Protein AF-A0A959Y9U3-F1 (afdb_monomer)

Structure (mmCIF, N/CA/C/O backbone):
data_AF-A0A959Y9U3-F1
#
_entry.id   AF-A0A959Y9U3-F1
#
loop_
_atom_site.group_PDB
_atom_site.id
_atom_site.type_symbol
_atom_site.label_atom_id
_atom_site.label_alt_id
_atom_site.label_comp_id
_atom_site.label_asym_id
_atom_site.label_entity_id
_atom_site.label_seq_id
_atom_site.pdbx_PDB_ins_code
_atom_site.Cartn_x
_atom_site.Cartn_y
_atom_site.Cartn_z
_atom_site.occupancy
_atom_site.B_iso_or_equiv
_atom_site.auth_seq_id
_atom_site.auth_comp_id
_atom_site.auth_asym_id
_atom_site.auth_atom_id
_atom_site.pdbx_PDB_model_num
ATOM 1 N N . ALA A 1 1 ? 10.321 -18.919 17.077 1.00 35.62 1 ALA A N 1
ATOM 2 C CA . ALA A 1 1 ? 8.972 -19.494 17.208 1.00 35.62 1 ALA A CA 1
ATOM 3 C C . ALA A 1 1 ? 8.348 -18.904 18.468 1.00 35.62 1 ALA A C 1
ATOM 5 O O . ALA A 1 1 ? 8.876 -19.140 19.546 1.00 35.62 1 ALA A O 1
ATOM 6 N N . GLY A 1 2 ? 7.371 -18.002 18.318 1.00 33.47 2 GLY A N 1
ATOM 7 C CA . GLY A 1 2 ? 6.562 -17.500 19.442 1.00 33.47 2 GLY A CA 1
ATOM 8 C C . GLY A 1 2 ? 5.506 -18.541 19.833 1.00 33.47 2 GLY A C 1
ATOM 9 O O . GLY A 1 2 ? 5.369 -19.517 19.098 1.00 33.47 2 GLY A O 1
ATOM 10 N N . PRO A 1 3 ? 4.805 -18.382 20.967 1.00 42.56 3 PRO A N 1
ATOM 11 C CA . PRO A 1 3 ? 3.866 -19.393 21.443 1.00 42.56 3 PRO A CA 1
ATOM 12 C C . PRO A 1 3 ? 2.767 -19.639 20.397 1.00 42.56 3 PRO A C 1
ATOM 14 O O . PRO A 1 3 ? 2.264 -18.696 19.786 1.00 42.56 3 PRO A O 1
ATOM 17 N N . GLU A 1 4 ? 2.432 -20.908 20.178 1.00 53.66 4 GLU A N 1
ATOM 18 C CA . GLU A 1 4 ? 1.178 -21.340 19.549 1.00 53.66 4 GLU A CA 1
ATOM 19 C C . GLU A 1 4 ? 0.002 -20.692 20.316 1.00 53.66 4 GLU A C 1
ATOM 21 O O . GLU A 1 4 ? 0.034 -20.653 21.540 1.00 53.66 4 GLU A O 1
ATOM 26 N N . GLY A 1 5 ? -1.055 -20.127 19.733 1.00 68.00 5 GLY A N 1
ATOM 27 C CA . GLY A 1 5 ? -1.456 -20.001 18.338 1.00 68.00 5 GLY A CA 1
ATOM 28 C C . GLY A 1 5 ? -2.734 -19.154 18.236 1.00 68.00 5 GLY A C 1
ATOM 29 O O . GLY A 1 5 ? -3.815 -19.692 18.032 1.00 68.00 5 GLY A O 1
ATOM 30 N N . VAL A 1 6 ? -2.604 -17.831 18.373 1.00 71.38 6 VAL A N 1
ATOM 31 C CA . VAL A 1 6 ? -3.651 -16.850 18.029 1.00 71.38 6 VAL A CA 1
ATOM 32 C C . VAL A 1 6 ? -2.984 -15.727 17.248 1.00 71.38 6 VAL A C 1
ATOM 34 O O . VAL A 1 6 ? -1.964 -15.185 17.682 1.00 71.38 6 VAL A O 1
ATOM 37 N N . THR A 1 7 ? -3.497 -15.420 16.063 1.00 85.00 7 THR A N 1
ATOM 38 C CA . THR A 1 7 ? -2.959 -14.340 15.230 1.00 85.00 7 THR A CA 1
ATOM 39 C C . THR A 1 7 ? -3.586 -12.998 15.602 1.00 85.00 7 THR A C 1
ATOM 41 O O . THR A 1 7 ? -4.627 -12.968 16.254 1.00 85.00 7 THR A O 1
ATOM 44 N N . ASP A 1 8 ? -2.958 -11.877 15.227 1.00 85.62 8 ASP A N 1
ATOM 45 C CA . ASP A 1 8 ? -3.470 -10.540 15.583 1.00 85.62 8 ASP A CA 1
ATOM 46 C C . ASP A 1 8 ? -4.913 -10.336 15.067 1.00 85.62 8 ASP A C 1
ATOM 48 O O . ASP A 1 8 ? -5.721 -9.676 15.715 1.00 85.62 8 ASP A O 1
ATOM 52 N N . GLU A 1 9 ? -5.267 -10.960 13.939 1.00 88.25 9 GLU A N 1
ATOM 53 C CA . GLU A 1 9 ? -6.621 -10.946 13.378 1.00 88.25 9 GLU A CA 1
ATOM 54 C C . GLU A 1 9 ? -7.619 -11.681 14.274 1.00 88.25 9 GLU A C 1
ATOM 56 O O . GLU A 1 9 ? -8.651 -11.116 14.623 1.00 88.25 9 GLU A O 1
ATOM 61 N N . GLN A 1 10 ? -7.275 -12.902 14.696 1.00 87.44 10 GLN A N 1
ATOM 62 C CA . GLN A 1 10 ? -8.114 -13.724 15.570 1.00 87.44 10 GLN A CA 1
ATOM 63 C C . GLN A 1 10 ? -8.296 -13.070 16.942 1.00 87.44 10 GLN A C 1
ATOM 65 O O . GLN A 1 10 ? -9.389 -13.085 17.497 1.00 87.44 10 GLN A O 1
ATOM 70 N N . LEU A 1 11 ? -7.238 -12.452 17.475 1.00 85.75 11 LEU A N 1
ATOM 71 C CA . LEU A 1 11 ? -7.324 -11.703 18.723 1.00 85.75 11 LEU A CA 1
ATOM 72 C C . LEU A 1 11 ? -8.244 -10.486 18.576 1.00 85.75 11 LEU A C 1
ATOM 74 O O . LEU A 1 11 ? -9.045 -10.213 19.462 1.00 85.75 11 LEU A O 1
ATOM 78 N N . HIS A 1 12 ? -8.137 -9.741 17.475 1.00 89.12 12 HIS A N 1
ATOM 79 C CA . HIS A 1 12 ? -9.015 -8.599 17.227 1.00 89.12 12 HIS A CA 1
ATOM 80 C C . HIS A 1 12 ? -10.481 -9.025 17.084 1.00 89.12 12 HIS A C 1
ATOM 82 O O . HIS A 1 12 ? -11.348 -8.355 17.638 1.00 89.12 12 HIS A O 1
ATOM 88 N N . GLU A 1 13 ? -10.761 -10.141 16.406 1.00 89.62 13 GLU A N 1
ATOM 89 C CA . GLU A 1 13 ? -12.113 -10.713 16.327 1.00 89.62 13 GLU A CA 1
ATOM 90 C C . GLU A 1 13 ? -12.661 -11.049 17.721 1.00 89.62 13 GLU A C 1
ATOM 92 O O . GLU A 1 13 ? -13.734 -10.569 18.081 1.00 89.62 13 GLU A O 1
ATOM 97 N N . GLN A 1 14 ? -11.882 -11.750 18.550 1.00 88.56 14 GLN A N 1
ATOM 98 C CA . GLN A 1 14 ? -12.258 -12.056 19.936 1.00 88.56 14 GLN A CA 1
ATOM 99 C C . GLN A 1 14 ? -12.512 -10.791 20.766 1.00 88.56 14 GLN A C 1
ATOM 101 O O . GLN A 1 14 ? -13.514 -10.696 21.470 1.00 88.56 14 GLN A O 1
ATOM 106 N N . LEU A 1 15 ? -11.650 -9.775 20.648 1.00 86.38 15 LEU A N 1
ATOM 107 C CA . LEU A 1 15 ? -11.825 -8.504 21.356 1.00 86.38 15 LEU A CA 1
ATOM 108 C C . LEU A 1 15 ? -13.109 -7.777 20.943 1.00 86.38 15 LEU A C 1
ATOM 110 O O . LEU A 1 15 ? -13.746 -7.153 21.790 1.00 86.38 15 LEU A O 1
ATOM 114 N N . ALA A 1 16 ? -13.492 -7.835 19.667 1.00 90.19 16 ALA A N 1
ATOM 115 C CA . ALA A 1 16 ? -14.733 -7.227 19.196 1.00 90.19 16 ALA A CA 1
ATOM 116 C C . ALA A 1 16 ? -15.978 -7.956 19.729 1.00 90.19 16 ALA A C 1
ATOM 118 O O . ALA A 1 16 ? -16.985 -7.304 20.007 1.00 90.19 16 ALA A O 1
ATOM 119 N N . GLU A 1 17 ? -15.904 -9.280 19.890 1.00 91.19 17 GLU A N 1
ATOM 120 C CA . GLU A 1 17 ? -16.976 -10.099 20.466 1.00 91.19 17 GLU A CA 1
ATOM 121 C C . GLU A 1 17 ? -17.117 -9.884 21.980 1.00 91.19 17 GLU A C 1
ATOM 123 O O . GLU A 1 17 ? -18.225 -9.672 22.477 1.00 91.19 17 GLU A O 1
ATOM 128 N N . GLU A 1 18 ? -16.003 -9.899 22.716 1.00 92.69 18 GLU A N 1
ATOM 129 C CA . GLU A 1 18 ? -15.991 -9.757 24.178 1.00 92.69 18 GLU A CA 1
ATOM 130 C C . GLU A 1 18 ? -16.244 -8.317 24.640 1.00 92.69 18 GLU A C 1
ATOM 132 O O . GLU A 1 18 ? -16.853 -8.091 25.690 1.00 92.69 18 GLU A O 1
ATOM 137 N N . TYR A 1 19 ? -15.814 -7.331 23.849 1.00 92.31 19 TYR A N 1
ATOM 138 C CA . TYR A 1 19 ? -15.923 -5.910 24.169 1.00 92.31 19 TYR A CA 1
ATOM 139 C C . TYR A 1 19 ? -16.573 -5.125 23.019 1.00 92.31 19 TYR A C 1
ATOM 141 O O . TYR A 1 19 ? -15.889 -4.368 22.319 1.00 92.31 19 TYR A O 1
ATOM 149 N N . PRO A 1 20 ? -17.908 -5.219 22.847 1.00 92.81 20 PRO A N 1
ATOM 150 C CA . PRO A 1 20 ? -18.622 -4.590 21.733 1.00 92.81 20 PRO A CA 1
ATOM 151 C C . PRO A 1 20 ? -18.412 -3.076 21.612 1.00 92.81 20 PRO A C 1
ATOM 153 O O . PRO A 1 20 ? -18.488 -2.529 20.515 1.00 92.81 20 PRO A O 1
ATOM 156 N N . GLN A 1 21 ? -18.078 -2.384 22.709 1.00 90.81 21 GLN A N 1
ATOM 157 C CA . GLN A 1 21 ? -17.724 -0.960 22.688 1.00 90.81 21 GLN A CA 1
ATOM 158 C C . GLN A 1 21 ? -16.465 -0.636 21.859 1.00 90.81 21 GLN A C 1
ATOM 160 O O . GLN A 1 21 ? -16.193 0.533 21.591 1.00 90.81 21 GLN A O 1
ATOM 165 N N . HIS A 1 22 ? -15.677 -1.643 21.476 1.00 89.75 22 HIS A N 1
ATOM 166 C CA . HIS A 1 22 ? -14.491 -1.514 20.628 1.00 89.75 22 HIS A CA 1
ATOM 167 C C . HIS A 1 22 ? -14.687 -2.095 19.221 1.00 89.75 22 HIS A C 1
ATOM 169 O O . HIS A 1 22 ? -13.764 -2.017 18.411 1.00 89.75 22 HIS A O 1
ATOM 175 N N . ALA A 1 23 ? -15.870 -2.632 18.900 1.00 91.44 23 ALA A N 1
ATOM 176 C CA . ALA A 1 23 ? -16.127 -3.298 17.624 1.00 91.44 23 ALA A CA 1
ATOM 177 C C . ALA A 1 23 ? -15.886 -2.378 16.413 1.00 91.44 23 ALA A C 1
ATOM 179 O O . ALA A 1 23 ? -15.265 -2.799 15.440 1.00 91.44 23 ALA A O 1
ATOM 180 N N . GLU A 1 24 ? -16.292 -1.106 16.489 1.00 92.44 24 GLU A N 1
ATOM 181 C CA . GLU A 1 24 ? -16.059 -0.122 15.418 1.00 92.44 24 GLU A CA 1
ATOM 182 C C . GLU A 1 24 ? -14.564 0.145 15.191 1.00 92.44 24 GLU A C 1
ATOM 184 O O . GLU A 1 24 ? -14.094 0.168 14.053 1.00 92.44 24 GLU A O 1
ATOM 189 N N . LEU A 1 25 ? -13.789 0.275 16.275 1.00 92.69 25 LEU A N 1
ATOM 190 C CA . LEU A 1 25 ? -12.338 0.457 16.203 1.00 92.69 25 LEU A CA 1
ATOM 191 C C . LEU A 1 25 ? -11.658 -0.761 15.572 1.00 92.69 25 LEU A C 1
ATOM 193 O O . LEU A 1 25 ? -10.813 -0.610 14.688 1.00 92.69 25 LEU A O 1
ATOM 197 N N . VAL A 1 26 ? -12.037 -1.963 16.005 1.00 93.19 26 VAL A N 1
ATOM 198 C CA . VAL A 1 26 ? -11.516 -3.211 15.441 1.00 93.19 26 VAL A CA 1
ATOM 199 C C . VAL A 1 26 ? -11.864 -3.324 13.956 1.00 93.19 26 VAL A C 1
ATOM 201 O O . VAL A 1 26 ? -10.983 -3.627 13.150 1.00 93.19 26 VAL A O 1
ATOM 204 N N . ALA A 1 27 ? -13.108 -3.030 13.576 1.00 93.69 27 ALA A N 1
ATOM 205 C CA . ALA A 1 27 ? -13.550 -3.065 12.186 1.00 93.69 27 ALA A CA 1
ATOM 206 C C . ALA A 1 27 ? -12.755 -2.082 11.311 1.00 93.69 27 ALA A C 1
ATOM 208 O O . ALA A 1 27 ? -12.335 -2.439 10.206 1.00 93.69 27 ALA A O 1
ATOM 209 N N . ALA A 1 28 ? -12.475 -0.878 11.817 1.00 95.00 28 ALA A N 1
ATOM 210 C CA . ALA A 1 28 ? -11.648 0.105 11.125 1.00 95.00 28 ALA A CA 1
ATOM 211 C C . ALA A 1 28 ? -10.194 -0.362 10.954 1.00 95.00 28 ALA A C 1
ATOM 213 O O . ALA A 1 28 ? -9.631 -0.215 9.866 1.00 95.00 28 ALA A O 1
ATOM 214 N N . ILE A 1 29 ? -9.602 -0.984 11.982 1.00 94.06 29 ILE A N 1
ATOM 215 C CA . ILE A 1 29 ? -8.266 -1.595 11.891 1.00 94.06 29 ILE A CA 1
ATOM 216 C C . ILE A 1 29 ? -8.260 -2.705 10.835 1.00 94.06 29 ILE A C 1
ATOM 218 O O . ILE A 1 29 ? -7.411 -2.699 9.948 1.00 94.06 29 ILE A O 1
ATOM 222 N N . GLN A 1 30 ? -9.226 -3.624 10.875 1.00 94.69 30 GLN A N 1
ATOM 223 C CA . GLN A 1 30 ? -9.340 -4.714 9.904 1.00 94.69 30 GLN A CA 1
ATOM 224 C C . GLN A 1 30 ? -9.516 -4.202 8.470 1.00 94.69 30 GLN A C 1
ATOM 226 O O . GLN A 1 30 ? -8.912 -4.740 7.541 1.00 94.69 30 GLN A O 1
ATOM 231 N N . ALA A 1 31 ? -10.343 -3.173 8.262 1.00 96.56 31 ALA A N 1
ATOM 232 C CA . ALA A 1 31 ? -10.527 -2.556 6.952 1.00 96.56 31 ALA A CA 1
ATOM 233 C C . ALA A 1 31 ? -9.204 -1.980 6.425 1.00 96.56 31 ALA A C 1
ATOM 235 O O . ALA A 1 31 ? -8.780 -2.340 5.322 1.00 96.56 31 ALA A O 1
ATOM 236 N N . TYR A 1 32 ? -8.513 -1.191 7.253 1.00 96.88 32 TYR A N 1
ATOM 237 C CA . TYR A 1 32 ? -7.211 -0.620 6.922 1.00 96.88 32 TYR A CA 1
ATOM 238 C C . TYR A 1 32 ? -6.165 -1.693 6.608 1.00 96.88 32 TYR A C 1
ATOM 240 O O . TYR A 1 32 ? -5.484 -1.606 5.586 1.00 96.88 32 TYR A O 1
ATOM 248 N N . GLU A 1 33 ? -6.060 -2.732 7.434 1.00 96.56 33 GLU A N 1
ATOM 249 C CA . GLU A 1 33 ? -5.096 -3.815 7.239 1.00 96.56 33 GLU A CA 1
ATOM 250 C C . GLU A 1 33 ? -5.376 -4.624 5.971 1.00 96.56 33 GLU A C 1
ATOM 252 O O . GLU A 1 33 ? -4.443 -4.965 5.246 1.00 96.56 33 GLU A O 1
ATOM 257 N N . ARG A 1 34 ? -6.648 -4.877 5.632 1.00 95.88 34 ARG A N 1
ATOM 258 C CA . ARG A 1 34 ? -7.014 -5.533 4.364 1.00 95.88 34 ARG A CA 1
ATOM 259 C C . ARG A 1 34 ? -6.607 -4.699 3.152 1.00 95.88 34 ARG A C 1
ATOM 261 O O . ARG A 1 34 ? -6.095 -5.249 2.176 1.00 95.88 34 ARG A O 1
ATOM 268 N N . PHE A 1 35 ? -6.811 -3.383 3.199 1.00 97.00 35 PHE A N 1
ATOM 269 C CA . PHE A 1 35 ? -6.344 -2.482 2.146 1.00 97.00 35 PHE A CA 1
ATOM 270 C C . PHE A 1 35 ? -4.808 -2.462 2.063 1.00 97.00 35 PHE A C 1
ATOM 272 O O . PHE A 1 35 ? -4.2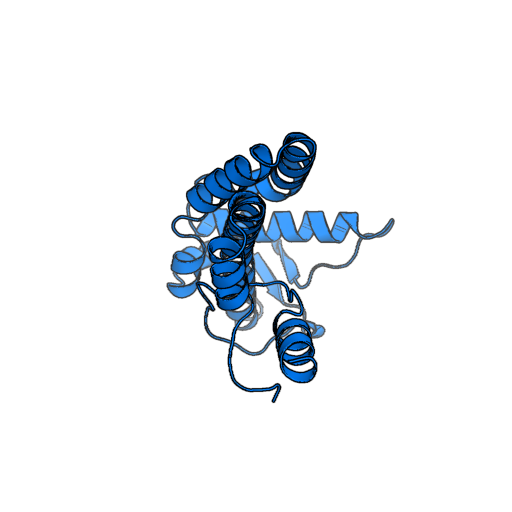42 -2.671 0.988 1.00 97.00 35 PHE A O 1
ATOM 279 N N . ALA A 1 36 ? -4.128 -2.289 3.199 1.00 96.25 36 ALA A N 1
ATOM 280 C CA . ALA A 1 36 ? -2.671 -2.255 3.280 1.00 96.25 36 ALA A CA 1
ATOM 281 C C . ALA A 1 36 ? -2.031 -3.566 2.801 1.00 96.25 36 ALA A C 1
ATOM 283 O O . ALA A 1 36 ? -1.028 -3.525 2.092 1.00 96.25 36 ALA A O 1
ATOM 284 N N . ARG A 1 37 ? -2.621 -4.723 3.125 1.00 96.44 37 ARG A N 1
ATOM 285 C CA . ARG A 1 37 ? -2.156 -6.039 2.665 1.00 96.44 37 ARG A CA 1
ATOM 286 C C . ARG A 1 37 ? -2.196 -6.154 1.146 1.00 96.44 37 ARG A C 1
ATOM 288 O O . ARG A 1 37 ? -1.216 -6.605 0.562 1.00 96.44 37 ARG A O 1
ATOM 295 N N . GLY A 1 38 ? -3.274 -5.690 0.511 1.00 96.19 38 GLY A N 1
ATOM 296 C CA . GLY A 1 38 ? -3.362 -5.644 -0.951 1.00 96.19 38 GLY A CA 1
ATOM 297 C C . GLY A 1 38 ? -2.237 -4.809 -1.572 1.00 96.19 38 GLY A C 1
ATOM 298 O O . GLY A 1 38 ? -1.588 -5.256 -2.515 1.00 96.19 38 GLY A O 1
ATOM 299 N N . LEU A 1 39 ? -1.939 -3.638 -0.996 1.00 96.12 39 LEU A N 1
ATOM 300 C CA . LEU A 1 39 ? -0.821 -2.796 -1.439 1.00 96.12 39 LEU A CA 1
ATOM 301 C C . LEU A 1 39 ? 0.546 -3.457 -1.233 1.00 96.12 39 LEU A C 1
ATOM 303 O O . LEU A 1 39 ? 1.371 -3.446 -2.143 1.00 96.12 39 LEU A O 1
ATOM 307 N N . GLU A 1 40 ? 0.790 -4.014 -0.048 1.00 95.50 40 GLU A N 1
ATOM 308 C CA . GLU A 1 40 ? 2.056 -4.650 0.323 1.00 95.50 40 GLU A CA 1
ATOM 309 C C . GLU A 1 40 ? 2.353 -5.859 -0.572 1.00 95.50 40 GLU A C 1
ATOM 311 O O . GLU A 1 40 ? 3.471 -6.023 -1.063 1.00 95.50 40 GLU A O 1
ATOM 316 N N . ASP A 1 41 ? 1.350 -6.698 -0.828 1.00 96.81 41 ASP A N 1
ATOM 317 C CA . ASP A 1 41 ? 1.508 -7.863 -1.690 1.00 96.81 41 ASP A CA 1
ATOM 318 C C . ASP A 1 41 ? 1.639 -7.455 -3.167 1.00 96.81 41 ASP A C 1
ATOM 320 O O . ASP A 1 41 ? 2.515 -7.979 -3.855 1.00 96.81 41 ASP A O 1
ATOM 324 N N . ALA A 1 42 ? 0.874 -6.468 -3.653 1.00 96.94 42 ALA A N 1
ATOM 325 C CA . ALA A 1 42 ? 1.046 -5.923 -5.006 1.00 96.94 42 ALA A CA 1
ATOM 326 C C . ALA A 1 42 ? 2.454 -5.341 -5.212 1.00 96.94 42 ALA A C 1
ATOM 328 O O . ALA A 1 42 ? 3.098 -5.579 -6.237 1.00 96.94 42 ALA A O 1
ATOM 329 N N . PHE A 1 43 ? 2.962 -4.611 -4.218 1.00 94.81 43 PHE A N 1
ATOM 330 C CA . PHE A 1 43 ? 4.306 -4.050 -4.239 1.00 94.81 43 PHE A CA 1
ATOM 331 C C . PHE A 1 43 ? 5.371 -5.143 -4.252 1.00 94.81 43 PHE A C 1
ATOM 333 O O . PHE A 1 43 ? 6.300 -5.077 -5.055 1.00 94.81 43 PHE A O 1
ATOM 340 N N . HIS A 1 44 ? 5.210 -6.177 -3.423 1.00 95.25 44 HIS A N 1
ATOM 341 C CA . HIS A 1 44 ? 6.100 -7.337 -3.412 1.00 95.25 44 HIS A CA 1
ATOM 342 C C . HIS A 1 44 ? 6.127 -8.046 -4.771 1.00 95.25 44 HIS A C 1
ATOM 344 O O . HIS A 1 44 ? 7.205 -8.374 -5.264 1.00 95.25 44 HIS A O 1
ATOM 350 N N . ARG A 1 45 ? 4.969 -8.241 -5.416 1.00 96.12 45 ARG A N 1
ATOM 351 C CA . ARG A 1 45 ? 4.890 -8.862 -6.751 1.00 96.12 45 ARG A CA 1
ATOM 352 C C . ARG A 1 45 ? 5.595 -8.045 -7.813 1.00 96.12 45 ARG A C 1
ATOM 354 O O . ARG A 1 45 ? 6.434 -8.588 -8.520 1.00 96.12 45 ARG A O 1
ATOM 361 N N . LEU A 1 46 ? 5.308 -6.746 -7.878 1.00 95.50 46 LEU A N 1
ATOM 362 C CA . LEU A 1 46 ? 5.997 -5.837 -8.790 1.00 95.50 46 LEU A CA 1
ATOM 363 C C . LEU A 1 46 ? 7.513 -5.890 -8.579 1.00 95.50 46 LEU A C 1
ATOM 365 O O . LEU A 1 46 ? 8.278 -5.926 -9.540 1.00 95.50 46 LEU A O 1
ATOM 369 N N . PHE A 1 47 ? 7.942 -5.921 -7.320 1.00 93.38 47 PHE A N 1
ATOM 370 C CA . PHE A 1 47 ? 9.345 -5.995 -6.967 1.00 93.38 47 PHE A CA 1
ATOM 371 C C . PHE A 1 47 ? 9.991 -7.289 -7.482 1.00 93.38 47 PHE A C 1
ATOM 373 O O . PHE A 1 47 ? 11.013 -7.229 -8.160 1.00 93.38 47 PHE A O 1
ATOM 380 N N . VAL A 1 48 ? 9.409 -8.455 -7.184 1.00 93.56 48 VAL A N 1
ATOM 381 C CA . VAL A 1 48 ? 9.919 -9.763 -7.634 1.00 93.56 48 VAL A CA 1
ATOM 382 C C . VAL A 1 48 ? 9.961 -9.844 -9.158 1.00 93.56 48 VAL A C 1
ATOM 384 O O . VAL A 1 48 ? 11.023 -10.126 -9.703 1.00 93.56 48 VAL A O 1
ATOM 387 N N . SER A 1 49 ? 8.873 -9.497 -9.848 1.00 93.94 49 SER A N 1
ATOM 388 C CA . SER A 1 49 ? 8.828 -9.531 -11.315 1.00 93.94 49 SER A CA 1
ATOM 389 C C . SER A 1 49 ? 9.874 -8.613 -11.951 1.00 93.94 49 SER A C 1
ATOM 391 O O . SER A 1 49 ? 10.519 -8.976 -12.931 1.00 93.94 49 SER A O 1
ATOM 393 N N . ALA A 1 50 ? 10.107 -7.434 -11.371 1.00 93.25 50 ALA A N 1
ATOM 394 C CA . ALA A 1 50 ? 11.095 -6.504 -11.897 1.00 93.25 50 ALA A CA 1
ATOM 395 C C . ALA A 1 50 ? 12.553 -6.903 -11.598 1.00 93.25 50 ALA A C 1
ATOM 397 O O . ALA A 1 50 ? 13.458 -6.432 -12.289 1.00 93.25 50 ALA A O 1
ATOM 398 N N . GLN A 1 51 ? 12.811 -7.754 -10.597 1.00 90.94 51 GLN A N 1
ATOM 399 C CA . GLN A 1 51 ? 14.161 -8.258 -10.300 1.00 90.94 51 GLN A CA 1
ATOM 400 C C . GLN A 1 51 ? 14.680 -9.227 -11.362 1.00 90.94 51 GLN A C 1
ATOM 402 O O . GLN A 1 51 ? 15.893 -9.321 -11.553 1.00 90.94 51 GLN A O 1
ATOM 407 N N . GLU A 1 52 ? 13.772 -9.944 -12.020 1.00 84.50 52 GLU A N 1
ATOM 408 C CA . GLU A 1 52 ? 14.077 -10.927 -13.063 1.00 84.50 52 GLU A CA 1
ATOM 409 C C . GLU A 1 52 ? 14.374 -10.269 -14.419 1.00 84.50 52 GLU A C 1
ATOM 411 O O . GLU A 1 52 ? 14.796 -10.943 -15.357 1.00 84.50 52 GLU A O 1
ATOM 416 N N . ALA A 1 53 ? 14.179 -8.951 -14.532 1.00 79.38 53 ALA A N 1
ATOM 417 C CA . ALA A 1 53 ? 14.400 -8.226 -15.771 1.00 79.38 53 ALA A CA 1
ATOM 418 C C . ALA A 1 53 ? 15.883 -8.118 -16.149 1.00 79.38 53 ALA A C 1
ATOM 420 O O . ALA A 1 53 ? 16.775 -7.970 -15.309 1.00 79.38 53 ALA A O 1
ATOM 421 N N . ASP A 1 54 ? 16.122 -8.149 -17.455 1.00 77.06 54 ASP A N 1
ATOM 422 C CA . ASP A 1 54 ? 17.442 -8.053 -18.060 1.00 77.06 54 ASP A CA 1
ATOM 423 C C . ASP A 1 54 ? 17.959 -6.598 -18.137 1.00 77.06 54 ASP A C 1
ATOM 425 O O . ASP A 1 54 ? 17.460 -5.671 -17.487 1.00 77.06 54 ASP A O 1
ATOM 429 N N . VAL A 1 55 ? 18.992 -6.388 -18.958 1.00 78.75 55 VAL A N 1
ATOM 430 C CA . VAL A 1 55 ? 19.632 -5.083 -19.186 1.00 78.75 55 VAL A CA 1
ATOM 431 C C . VAL A 1 55 ? 18.687 -4.014 -19.748 1.00 78.75 55 VAL A C 1
ATOM 433 O O . VAL A 1 55 ? 18.989 -2.827 -19.633 1.00 78.75 55 VAL A O 1
ATOM 436 N N . HIS A 1 56 ? 17.551 -4.395 -20.336 1.00 85.38 56 HIS A N 1
ATOM 437 C CA . HIS A 1 56 ? 16.562 -3.464 -20.878 1.00 85.38 56 HIS A CA 1
ATOM 438 C C . HIS A 1 56 ? 15.528 -3.013 -19.837 1.00 85.38 56 HIS A C 1
ATOM 440 O O . HIS A 1 56 ? 14.745 -2.099 -20.106 1.00 85.38 56 HIS A O 1
ATOM 446 N N . GLY A 1 57 ? 15.532 -3.623 -18.651 1.00 91.69 57 GLY A N 1
ATOM 447 C CA . GLY A 1 57 ? 14.632 -3.307 -17.551 1.00 91.69 57 GLY A CA 1
ATOM 448 C C . GLY A 1 57 ? 13.193 -3.779 -17.755 1.00 91.69 57 GLY A C 1
ATOM 449 O O . GLY A 1 57 ? 12.739 -4.121 -18.854 1.00 91.69 57 GLY A O 1
ATOM 450 N N . PHE A 1 58 ? 12.463 -3.783 -16.645 1.00 95.88 58 PHE A N 1
ATOM 451 C CA . PHE A 1 58 ? 11.125 -4.336 -16.541 1.00 95.88 58 PHE A CA 1
ATOM 452 C C . PHE A 1 58 ? 10.069 -3.338 -17.029 1.00 95.88 58 PHE A C 1
ATOM 454 O O . PHE A 1 58 ? 9.989 -2.240 -16.469 1.00 95.88 58 PHE A O 1
ATOM 461 N N . PRO A 1 59 ? 9.240 -3.678 -18.031 1.00 96.69 59 PRO A N 1
ATOM 462 C CA . PRO A 1 59 ? 8.088 -2.863 -18.401 1.00 96.69 59 PRO A CA 1
ATOM 463 C C . PRO A 1 59 ? 6.994 -2.986 -17.331 1.00 96.69 59 PRO A C 1
ATOM 465 O O . PRO A 1 59 ? 6.318 -4.004 -17.243 1.00 96.69 59 PRO A O 1
ATOM 468 N N . VAL A 1 60 ? 6.777 -1.937 -16.532 1.00 97.38 60 VAL A N 1
ATOM 469 C CA . VAL A 1 60 ? 5.862 -1.977 -15.371 1.00 97.38 60 VAL A CA 1
ATOM 470 C C . VAL A 1 60 ? 4.428 -2.344 -15.767 1.00 97.38 60 VAL A C 1
ATOM 472 O O . VAL A 1 60 ? 3.739 -3.041 -15.026 1.00 97.38 60 VAL A O 1
ATOM 475 N N . ALA A 1 61 ? 3.986 -1.946 -16.962 1.00 97.19 61 ALA A N 1
ATOM 476 C CA . ALA A 1 61 ? 2.664 -2.297 -17.478 1.00 97.19 61 ALA A CA 1
ATOM 477 C C . ALA A 1 61 ? 2.460 -3.814 -17.683 1.00 97.19 61 ALA A C 1
ATOM 479 O O . ALA A 1 61 ? 1.321 -4.273 -17.629 1.00 97.19 61 ALA A O 1
ATOM 480 N N . ALA A 1 62 ? 3.533 -4.602 -17.842 1.00 96.94 62 ALA A N 1
ATOM 481 C CA . ALA A 1 62 ? 3.454 -6.060 -17.974 1.00 96.94 62 ALA A CA 1
ATOM 482 C C . ALA A 1 62 ? 2.961 -6.760 -16.696 1.00 96.94 62 ALA A C 1
ATOM 484 O O . ALA A 1 62 ? 2.594 -7.930 -16.738 1.00 96.94 62 ALA A O 1
ATOM 485 N N . MET A 1 63 ? 2.861 -6.048 -15.564 1.00 97.56 63 MET A N 1
ATOM 486 C CA . MET A 1 63 ? 2.217 -6.582 -14.358 1.00 97.56 63 MET A CA 1
ATOM 487 C C . MET A 1 63 ? 0.754 -6.982 -14.572 1.00 97.56 63 MET A C 1
ATOM 489 O O . MET A 1 63 ? 0.230 -7.782 -13.800 1.00 97.56 63 MET A O 1
ATOM 493 N N . GLN A 1 64 ? 0.087 -6.472 -15.612 1.00 97.88 64 GLN A N 1
ATOM 494 C CA . GLN A 1 64 ? -1.258 -6.932 -15.967 1.00 97.88 64 GLN A CA 1
ATOM 495 C C . GLN A 1 64 ? -1.322 -8.417 -16.324 1.00 97.88 64 GLN A C 1
ATOM 497 O O . GLN A 1 64 ? -2.389 -9.011 -16.212 1.00 97.88 64 GLN A O 1
ATOM 502 N N . ASP A 1 65 ? -0.202 -9.006 -16.732 1.00 97.31 65 ASP A N 1
ATOM 503 C CA . ASP A 1 65 ? -0.119 -10.402 -17.143 1.00 97.31 65 ASP A CA 1
ATOM 504 C C . ASP A 1 65 ? 0.331 -11.313 -15.987 1.00 97.31 65 ASP A C 1
ATOM 506 O O . ASP A 1 65 ? 0.390 -12.528 -16.151 1.00 97.31 65 ASP A O 1
ATOM 510 N N . VAL A 1 66 ? 0.603 -10.748 -14.801 1.00 96.88 66 VAL A N 1
ATOM 511 C CA . VAL A 1 66 ? 1.019 -11.479 -13.594 1.00 96.88 66 VAL A CA 1
ATOM 512 C C . VAL A 1 66 ? -0.218 -11.819 -12.745 1.00 96.88 66 VAL A C 1
ATOM 514 O O . VAL A 1 66 ? -0.781 -10.915 -12.117 1.00 96.88 66 VAL A O 1
ATOM 517 N N . PRO A 1 67 ? -0.659 -13.094 -12.675 1.00 96.88 67 PRO A N 1
ATOM 518 C CA . PRO A 1 67 ? -1.904 -13.470 -11.995 1.00 96.88 67 PRO A CA 1
ATOM 519 C C . PRO A 1 67 ? -1.941 -13.058 -10.520 1.00 96.88 67 PRO A C 1
ATOM 521 O O . PRO A 1 67 ? -2.879 -12.383 -10.101 1.00 96.88 67 PRO A O 1
ATOM 524 N N . ASP A 1 68 ? -0.877 -13.352 -9.772 1.00 96.44 68 ASP A N 1
ATOM 525 C CA . ASP A 1 68 ? -0.756 -13.005 -8.351 1.00 96.44 68 ASP A CA 1
ATOM 526 C C . ASP A 1 68 ? -0.845 -11.496 -8.094 1.00 96.44 68 ASP A C 1
ATOM 528 O O . ASP A 1 68 ? -1.296 -11.071 -7.035 1.00 96.44 68 ASP A O 1
ATOM 532 N N . PHE A 1 69 ? -0.389 -10.662 -9.035 1.00 97.69 69 PHE A N 1
ATOM 533 C CA . PHE A 1 69 ? -0.504 -9.210 -8.908 1.00 97.69 69 PHE A CA 1
ATOM 534 C C . PHE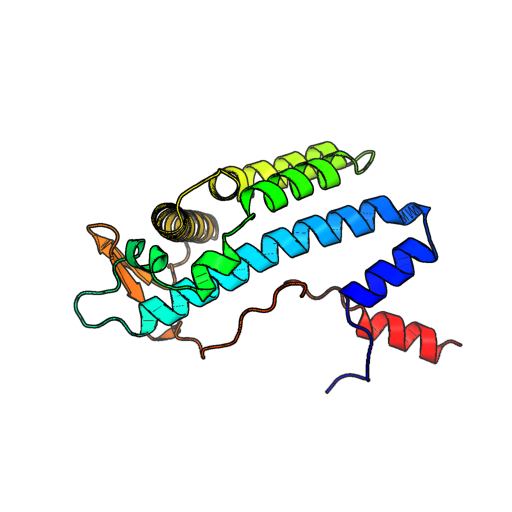 A 1 69 ? -1.939 -8.751 -9.144 1.00 97.69 69 PHE A C 1
ATOM 536 O O . PHE A 1 69 ? -2.433 -7.895 -8.412 1.00 97.69 69 PHE A O 1
ATOM 543 N N . ARG A 1 70 ? -2.616 -9.332 -10.143 1.00 97.56 70 ARG A N 1
ATOM 544 C CA . ARG A 1 70 ? -4.029 -9.051 -10.417 1.00 97.56 70 ARG A CA 1
ATOM 545 C C . ARG A 1 70 ? -4.894 -9.373 -9.206 1.00 97.56 70 ARG A C 1
ATOM 547 O O . ARG A 1 70 ? -5.733 -8.558 -8.855 1.00 97.56 70 ARG A O 1
ATOM 554 N N . GLU A 1 71 ? -4.647 -10.505 -8.551 1.00 95.94 71 GLU A N 1
ATOM 555 C CA . GLU A 1 71 ? -5.342 -10.890 -7.318 1.00 95.94 71 GLU A CA 1
ATOM 556 C C . GLU A 1 71 ? -5.160 -9.842 -6.205 1.00 95.94 71 GLU A C 1
ATOM 558 O O . GLU A 1 71 ? -6.126 -9.456 -5.552 1.00 95.94 71 GLU A O 1
ATOM 563 N N . CYS A 1 72 ? -3.946 -9.307 -6.021 1.00 95.56 72 CYS A N 1
ATOM 564 C CA . CYS A 1 72 ? -3.688 -8.282 -5.002 1.00 95.56 72 CYS A CA 1
ATOM 565 C C . CYS A 1 72 ? -4.485 -6.986 -5.220 1.00 95.56 72 CYS A C 1
ATOM 567 O O . CYS A 1 72 ? -4.890 -6.328 -4.253 1.00 95.56 72 CYS A O 1
ATOM 569 N N . VAL A 1 73 ? -4.660 -6.586 -6.483 1.00 96.12 73 VAL A N 1
ATOM 570 C CA . VAL A 1 73 ? -5.309 -5.316 -6.852 1.00 96.12 73 VAL A CA 1
ATOM 571 C C . VAL A 1 73 ? -6.812 -5.463 -7.094 1.00 96.12 73 VAL A C 1
ATOM 573 O O . VAL A 1 73 ? -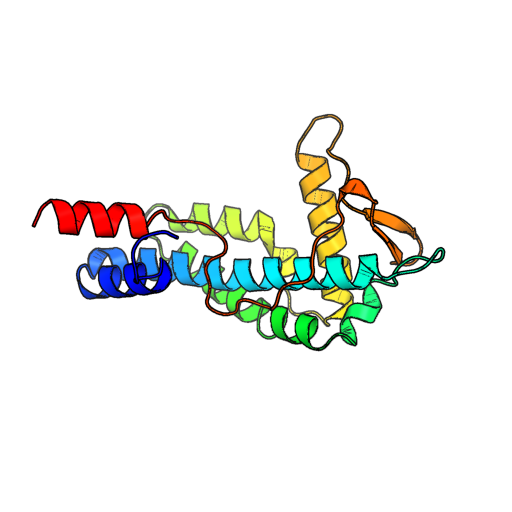7.529 -4.463 -7.075 1.00 96.12 73 VAL A O 1
ATOM 576 N N . ASP A 1 74 ? -7.305 -6.690 -7.264 1.00 95.12 74 ASP A N 1
ATOM 577 C CA . ASP A 1 74 ? -8.729 -6.97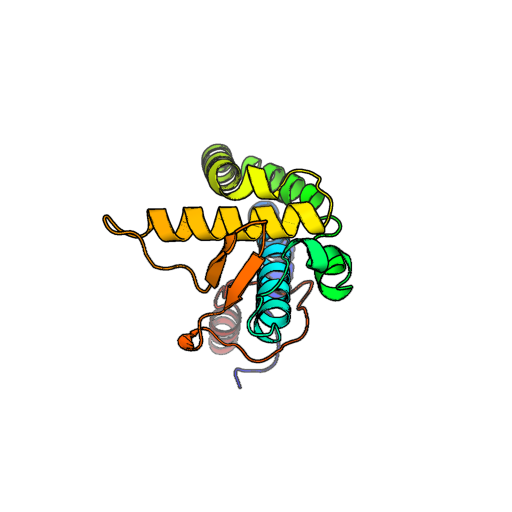5 -7.429 1.00 95.12 74 ASP A CA 1
ATOM 578 C C . ASP A 1 74 ? -9.521 -6.577 -6.178 1.00 95.12 74 ASP A C 1
ATOM 580 O O . ASP A 1 74 ? -9.124 -6.887 -5.053 1.00 95.12 74 ASP A O 1
ATOM 584 N N . GLY A 1 75 ? -10.608 -5.823 -6.346 1.00 94.75 75 GLY A N 1
ATOM 585 C CA . GLY A 1 75 ? -11.401 -5.264 -5.240 1.00 94.75 75 GLY A CA 1
ATOM 586 C C . GLY A 1 75 ? -10.671 -4.235 -4.357 1.00 94.75 75 GLY A C 1
ATOM 587 O O . GLY A 1 75 ? -11.166 -3.861 -3.292 1.00 94.75 75 GLY A O 1
ATOM 588 N N . LEU A 1 76 ? -9.479 -3.751 -4.734 1.00 95.81 76 LEU A N 1
ATOM 589 C CA . LEU A 1 76 ? -8.719 -2.819 -3.889 1.00 95.81 76 LEU A CA 1
ATOM 590 C C . LEU A 1 76 ? -9.424 -1.461 -3.729 1.00 95.81 76 LEU A C 1
ATOM 592 O O . LEU A 1 76 ? -9.389 -0.883 -2.644 1.00 95.81 76 LEU A O 1
ATOM 596 N N . SER A 1 77 ? -10.112 -0.984 -4.770 1.00 97.19 77 SER A N 1
ATOM 597 C CA . SER A 1 77 ? -10.913 0.250 -4.713 1.00 97.19 77 SER A CA 1
ATOM 598 C C . SER A 1 77 ? -12.086 0.139 -3.722 1.00 97.19 77 SER A C 1
ATOM 600 O O . SER A 1 77 ? -12.394 1.074 -2.977 1.00 97.19 77 SER A O 1
ATOM 602 N N . GLU A 1 78 ? -12.694 -1.043 -3.620 1.00 97.94 78 GLU A N 1
ATOM 603 C CA . GLU A 1 78 ? -13.756 -1.328 -2.649 1.00 97.94 78 GLU A CA 1
ATOM 604 C C . GLU A 1 78 ? -13.189 -1.394 -1.228 1.00 97.94 78 GLU A C 1
ATOM 606 O O . GLU A 1 78 ? -13.752 -0.801 -0.303 1.00 97.94 78 GLU A O 1
ATOM 611 N N . ARG A 1 79 ? -12.025 -2.038 -1.048 1.00 97.75 79 ARG A N 1
ATOM 612 C CA . ARG A 1 79 ? -11.297 -2.045 0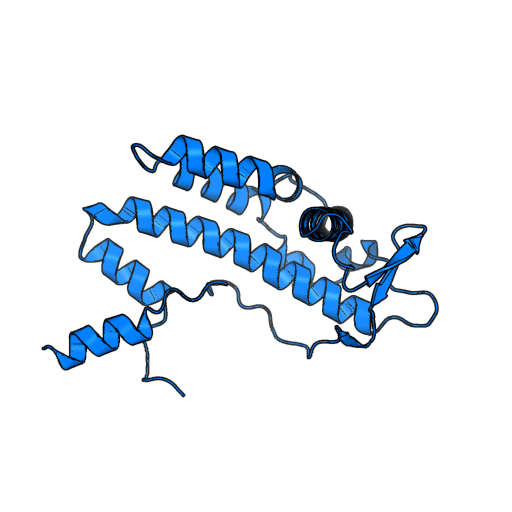.233 1.00 97.75 79 ARG A CA 1
ATOM 613 C C . ARG A 1 79 ? -10.906 -0.634 0.668 1.00 97.75 79 ARG A C 1
ATOM 615 O O . ARG A 1 79 ? -11.018 -0.313 1.851 1.00 97.75 79 ARG A O 1
ATOM 622 N N . TYR A 1 80 ? -10.495 0.215 -0.271 1.00 98.31 80 TYR A N 1
ATOM 623 C CA . TYR A 1 80 ? -10.208 1.624 -0.018 1.00 98.31 80 TYR A CA 1
ATOM 624 C C . TYR A 1 80 ? -11.456 2.366 0.476 1.00 98.31 80 TYR A C 1
ATOM 626 O O . TYR A 1 80 ? -11.408 3.004 1.525 1.00 98.31 80 TYR A O 1
ATOM 634 N N . THR A 1 81 ? -12.584 2.230 -0.228 1.00 98.19 81 THR A N 1
ATOM 635 C CA . THR A 1 81 ? -13.861 2.864 0.149 1.00 98.19 81 THR A CA 1
ATOM 636 C C . THR A 1 81 ? -14.338 2.393 1.521 1.00 98.19 81 THR A C 1
ATOM 638 O O . THR A 1 81 ? -14.713 3.206 2.364 1.00 98.19 81 THR A O 1
ATOM 641 N N . THR A 1 82 ? -14.249 1.086 1.776 1.00 98.25 82 THR A N 1
ATOM 642 C CA . THR A 1 82 ? -14.589 0.477 3.069 1.00 98.25 82 THR A CA 1
ATOM 643 C C . THR A 1 82 ? -13.722 1.055 4.184 1.00 98.25 82 THR A C 1
ATOM 645 O O . THR A 1 82 ? -14.245 1.500 5.197 1.00 98.25 82 THR A O 1
ATOM 648 N N . THR A 1 83 ? -12.403 1.127 3.977 1.00 98.06 83 THR A N 1
ATOM 649 C CA . THR A 1 83 ? -11.469 1.720 4.948 1.00 98.06 83 THR A CA 1
ATOM 650 C C . THR A 1 83 ? -11.799 3.183 5.217 1.00 98.06 83 THR A C 1
ATOM 652 O O . THR A 1 83 ? -11.831 3.608 6.369 1.00 98.06 83 THR A O 1
ATOM 655 N N . LEU A 1 84 ? -12.077 3.956 4.166 1.00 97.50 84 LEU A N 1
ATOM 656 C CA . LEU A 1 84 ? -12.412 5.370 4.280 1.00 97.50 84 LEU A CA 1
ATOM 657 C C . LEU A 1 84 ? -13.691 5.584 5.105 1.00 97.50 84 LEU A C 1
ATOM 659 O O . LEU A 1 84 ? -13.725 6.496 5.930 1.00 97.50 84 LEU A O 1
ATOM 663 N N . SER A 1 85 ? -14.714 4.747 4.907 1.00 97.38 85 SER A N 1
ATOM 664 C CA . SER A 1 85 ? -15.945 4.777 5.708 1.00 97.38 85 SER A CA 1
ATOM 665 C C . SER A 1 85 ? -15.664 4.393 7.156 1.00 97.38 85 SER A C 1
ATOM 667 O O . SER A 1 85 ? -15.909 5.195 8.049 1.00 97.38 85 SER A O 1
ATOM 669 N N . SER A 1 86 ? -15.056 3.224 7.387 1.00 96.69 86 SER A N 1
ATOM 670 C CA . SER A 1 86 ? -14.824 2.713 8.741 1.00 96.69 86 SER A CA 1
ATOM 671 C C . SER A 1 86 ? -13.946 3.637 9.583 1.00 96.69 86 SER A C 1
ATOM 673 O O . SER A 1 86 ? -14.152 3.730 10.785 1.00 96.69 86 SER A O 1
ATOM 675 N N . LEU A 1 87 ? -12.984 4.342 8.977 1.00 96.56 87 LEU A N 1
ATOM 676 C CA . LEU A 1 87 ? -12.212 5.370 9.680 1.00 96.56 87 LEU A CA 1
ATOM 677 C C . LEU A 1 87 ? -13.062 6.601 10.006 1.00 96.56 87 LEU A C 1
ATOM 679 O O . LEU A 1 87 ? -12.926 7.143 11.098 1.00 96.56 87 LEU A O 1
ATOM 683 N N . GLY A 1 88 ? -13.924 7.037 9.084 1.00 94.81 88 GLY A N 1
ATOM 684 C CA . GLY A 1 88 ? -14.814 8.185 9.276 1.00 94.81 88 GLY A CA 1
ATOM 685 C C . GLY A 1 88 ? -15.810 7.993 10.420 1.00 94.81 88 GLY A C 1
ATOM 686 O O . GLY A 1 88 ? -16.118 8.955 11.123 1.00 94.81 88 GLY A O 1
ATOM 687 N N . ASP A 1 89 ? -16.227 6.751 10.654 1.00 93.38 89 ASP A N 1
ATOM 688 C CA . ASP A 1 89 ? -17.198 6.385 11.686 1.00 93.38 89 ASP A CA 1
ATOM 689 C C . ASP A 1 89 ? -16.603 6.390 13.114 1.00 93.38 89 ASP A C 1
ATOM 691 O O . ASP A 1 89 ? -17.341 6.312 14.095 1.00 93.38 89 ASP A O 1
ATOM 695 N N . LEU A 1 90 ? -15.279 6.560 13.275 1.00 92.19 90 LEU A N 1
ATOM 696 C CA . LEU A 1 90 ? -14.594 6.550 14.578 1.00 92.19 90 LEU A CA 1
ATOM 697 C C . LEU A 1 90 ? -14.780 7.846 15.387 1.00 92.19 90 LEU A C 1
ATOM 699 O O . LEU A 1 90 ? -13.828 8.597 15.636 1.00 92.19 90 LEU A O 1
ATOM 703 N N . GLY A 1 91 ? -16.001 8.089 15.859 1.00 88.50 91 GLY A N 1
ATOM 704 C CA . GLY A 1 91 ? -16.335 9.106 16.857 1.00 88.50 91 GLY A CA 1
ATOM 705 C C . GLY A 1 91 ? -15.616 10.448 16.655 1.00 88.50 91 GLY A C 1
ATOM 706 O O . GLY A 1 91 ? -15.637 11.043 15.580 1.00 88.50 91 GLY A O 1
ATOM 707 N N . LYS A 1 92 ? -14.952 10.947 17.706 1.00 88.31 92 LYS A N 1
ATOM 708 C CA . LYS A 1 92 ? -14.330 12.285 17.710 1.00 88.31 92 LYS A CA 1
ATOM 709 C C . LYS A 1 92 ? -13.156 12.443 16.729 1.00 88.31 92 LYS A C 1
ATOM 711 O O . LYS A 1 92 ? -12.887 13.565 16.309 1.00 88.31 92 LYS A O 1
ATOM 716 N N . PHE A 1 93 ? -12.449 11.364 16.390 1.00 88.69 93 PHE A N 1
ATOM 717 C CA . PHE A 1 93 ? -11.222 11.420 15.579 1.00 88.69 93 PHE A CA 1
ATOM 718 C C . PHE A 1 93 ? -11.429 10.950 14.132 1.00 88.69 93 PHE A C 1
ATOM 720 O O . PHE A 1 93 ? -10.511 11.061 13.319 1.00 88.69 93 PHE A O 1
ATOM 727 N N . GLY A 1 94 ? -12.618 10.447 13.792 1.00 92.94 94 GLY A N 1
ATOM 728 C CA . GLY A 1 94 ? -12.847 9.750 12.530 1.00 92.94 94 GLY A CA 1
ATOM 729 C C . GLY A 1 94 ? -12.594 10.607 11.293 1.00 92.94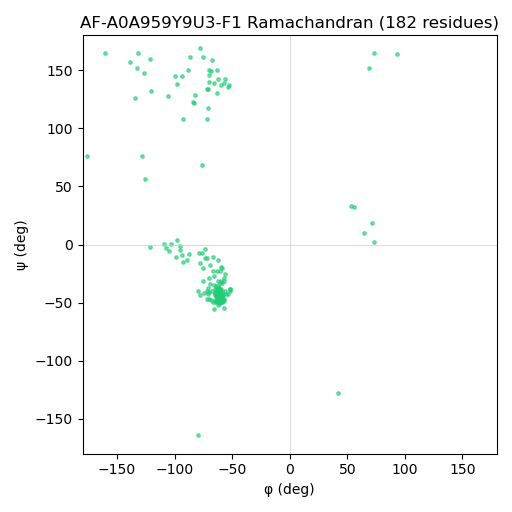 94 GLY A C 1
ATOM 730 O O . GLY A 1 94 ? -11.905 10.176 10.372 1.00 92.94 94 GLY A O 1
ATOM 731 N N . SER A 1 95 ? -13.038 11.868 11.302 1.00 94.75 95 SER A N 1
ATOM 732 C CA . SER A 1 95 ? -12.810 12.798 10.183 1.00 94.75 95 SER A CA 1
ATOM 733 C C . SER A 1 95 ? -11.321 13.086 9.935 1.00 94.75 95 SER A C 1
ATOM 735 O O . SER A 1 95 ? -10.889 13.149 8.784 1.00 94.75 95 SER A O 1
ATOM 737 N N . GLU A 1 96 ? -10.514 13.207 10.994 1.00 95.56 96 GLU A N 1
ATOM 738 C CA . GLU A 1 96 ? -9.067 13.420 10.868 1.00 95.56 96 GLU A CA 1
ATOM 739 C C . GLU A 1 96 ? -8.376 12.177 10.292 1.00 95.56 96 GLU A C 1
ATOM 741 O O . GLU A 1 96 ? -7.611 12.278 9.331 1.00 95.56 96 GLU A O 1
ATOM 746 N N . LEU A 1 97 ? -8.690 10.992 10.825 1.00 93.94 97 LEU A N 1
ATOM 747 C CA . LEU A 1 97 ? -8.134 9.722 10.349 1.00 93.94 97 LEU A CA 1
ATOM 748 C C . LEU A 1 97 ? -8.517 9.443 8.892 1.00 93.94 97 LEU A C 1
ATOM 750 O O . LEU A 1 97 ? -7.666 9.052 8.090 1.00 93.94 97 LEU A O 1
ATOM 754 N N . GLN A 1 98 ? -9.776 9.700 8.535 1.00 96.75 98 GLN A N 1
ATOM 755 C CA . GLN A 1 98 ? -10.276 9.609 7.168 1.00 96.75 98 GLN A CA 1
ATOM 756 C C . GLN A 1 98 ? -9.516 10.562 6.235 1.00 96.75 98 GLN A C 1
ATOM 758 O O . GLN A 1 98 ? -9.079 10.146 5.161 1.00 96.75 98 GLN A O 1
ATOM 763 N N . GLY A 1 99 ? -9.305 11.814 6.652 1.00 96.88 99 GLY A N 1
ATOM 764 C CA . GLY A 1 99 ? -8.550 12.810 5.890 1.00 96.88 99 GLY A CA 1
ATOM 765 C C . GLY A 1 99 ? -7.094 12.401 5.652 1.00 96.88 99 GLY A C 1
ATOM 766 O O . GLY A 1 99 ? -6.612 12.473 4.521 1.00 96.88 99 GLY A O 1
ATOM 767 N N . LEU A 1 100 ? -6.410 11.905 6.687 1.00 95.44 100 LEU A N 1
ATOM 768 C CA . LEU A 1 100 ? -5.032 11.407 6.590 1.00 95.44 100 LEU A CA 1
ATOM 769 C C . LEU A 1 100 ? -4.924 10.189 5.664 1.00 95.44 100 LEU A C 1
ATOM 771 O O . LEU A 1 100 ? -4.010 10.110 4.837 1.00 95.44 100 LEU A O 1
ATOM 775 N N . PHE A 1 101 ? -5.861 9.244 5.776 1.00 96.44 101 PHE A N 1
ATOM 776 C CA . PHE A 1 101 ? -5.920 8.075 4.903 1.00 96.44 101 PHE A CA 1
ATOM 777 C C . PHE A 1 101 ? -6.167 8.479 3.446 1.00 96.44 101 PHE A C 1
ATOM 779 O O . PHE A 1 101 ? -5.422 8.057 2.558 1.00 96.44 101 PHE A O 1
ATOM 786 N N . HIS A 1 102 ? -7.153 9.349 3.209 1.00 97.25 102 HIS A N 1
ATOM 787 C CA . HIS A 1 102 ? -7.476 9.869 1.885 1.00 97.25 102 HIS A CA 1
ATOM 788 C C . HIS A 1 102 ? -6.264 10.553 1.256 1.00 97.25 102 HIS A C 1
ATOM 790 O O . HIS A 1 102 ? -5.815 10.136 0.191 1.00 97.25 102 HIS A O 1
ATOM 796 N N . GLN A 1 103 ? -5.666 11.528 1.945 1.00 95.56 103 GLN A N 1
ATOM 797 C CA . GLN A 1 103 ? -4.492 12.260 1.466 1.00 95.56 103 GLN A CA 1
ATOM 798 C C . GLN A 1 103 ? -3.360 11.320 1.038 1.00 95.56 103 GLN A C 1
ATOM 800 O O . GLN A 1 103 ? -2.660 11.583 0.060 1.00 95.56 103 GLN A O 1
ATOM 805 N N . ARG A 1 104 ? -3.170 10.221 1.770 1.00 93.94 104 ARG A N 1
ATOM 806 C CA . ARG A 1 104 ? -2.094 9.275 1.499 1.00 93.94 104 ARG A CA 1
ATOM 807 C C . ARG A 1 104 ? -2.409 8.328 0.347 1.00 93.94 104 ARG A C 1
ATOM 809 O O . ARG A 1 104 ? -1.507 8.026 -0.430 1.00 93.94 104 ARG A O 1
ATOM 816 N N . PHE A 1 105 ? -3.640 7.839 0.242 1.00 96.31 105 PHE A N 1
ATOM 817 C CA . PHE A 1 105 ? -3.946 6.672 -0.586 1.00 96.31 105 PHE A CA 1
ATOM 818 C C . PHE A 1 105 ? -4.976 6.904 -1.689 1.00 96.31 105 PHE A C 1
ATOM 820 O O . PHE A 1 105 ? -5.199 5.982 -2.466 1.00 96.31 105 PHE A O 1
ATOM 827 N N . HIS A 1 106 ? -5.563 8.096 -1.823 1.00 96.38 106 HIS A N 1
ATOM 828 C CA . HIS A 1 106 ? -6.659 8.325 -2.773 1.00 96.38 106 HIS A CA 1
ATOM 829 C C . HIS A 1 106 ? -6.336 7.902 -4.209 1.00 96.38 106 HIS A C 1
ATOM 831 O O . HIS A 1 106 ? -7.139 7.216 -4.829 1.00 96.38 106 HIS A O 1
ATOM 837 N N . LEU A 1 107 ? -5.132 8.208 -4.704 1.00 96.06 107 LEU A N 1
ATOM 838 C CA . LEU A 1 107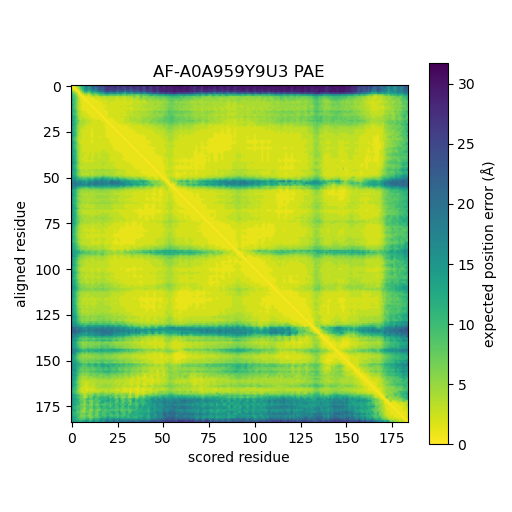 ? -4.710 7.818 -6.054 1.00 96.06 107 LEU A CA 1
ATOM 839 C C . LEU A 1 107 ? -4.561 6.303 -6.235 1.00 96.06 107 LEU A C 1
ATOM 841 O O . LEU A 1 107 ? -4.575 5.832 -7.361 1.00 96.06 107 LEU A O 1
ATOM 845 N N . LEU A 1 108 ? -4.365 5.541 -5.159 1.00 96.19 108 LEU A N 1
ATOM 846 C CA . LEU A 1 108 ? -4.337 4.074 -5.186 1.00 96.19 108 LEU A CA 1
ATOM 847 C C . LEU A 1 108 ? -5.718 3.470 -4.878 1.00 96.19 108 LEU A C 1
ATOM 849 O O . LEU A 1 108 ? -5.899 2.265 -4.998 1.00 96.19 108 LEU A O 1
ATOM 853 N N . GLY A 1 109 ? -6.678 4.292 -4.454 1.00 95.25 109 GLY A N 1
ATOM 854 C CA . GLY A 1 109 ? -8.052 3.892 -4.170 1.00 95.25 109 GLY A CA 1
ATOM 855 C C . GLY A 1 109 ? -8.990 3.978 -5.372 1.00 95.25 109 GLY A C 1
ATOM 856 O O . GLY A 1 109 ? -10.100 3.452 -5.313 1.00 95.25 109 GLY A O 1
ATOM 857 N N . GLU A 1 110 ? -8.576 4.635 -6.455 1.00 95.19 110 GLU A N 1
ATOM 858 C CA . GLU A 1 110 ? -9.362 4.727 -7.688 1.00 95.19 110 GLU A CA 1
ATOM 859 C C . GLU A 1 110 ? -9.418 3.375 -8.416 1.00 95.19 110 GLU A C 1
ATOM 861 O O . GLU A 1 110 ? -8.484 2.571 -8.374 1.00 95.19 110 GLU A O 1
ATOM 866 N N . HIS A 1 111 ? -10.516 3.136 -9.131 1.00 95.31 111 HIS A N 1
ATOM 867 C CA . HIS A 1 111 ? -10.647 1.961 -9.981 1.00 95.31 111 HIS A CA 1
ATOM 868 C C . HIS A 1 111 ? -9.740 2.095 -11.215 1.00 95.31 111 HIS A C 1
ATOM 870 O O . HIS A 1 111 ? -9.933 2.986 -12.044 1.00 95.31 111 HIS A O 1
ATOM 876 N N . MET A 1 112 ? -8.768 1.193 -11.360 1.00 95.69 112 MET A N 1
ATOM 877 C CA . MET A 1 112 ? -7.785 1.205 -12.447 1.00 95.69 112 MET A CA 1
ATOM 878 C C . MET A 1 112 ? -7.528 -0.197 -12.989 1.00 95.69 112 MET A C 1
ATOM 880 O O . MET A 1 112 ? -7.683 -1.191 -12.281 1.00 95.69 112 MET A O 1
ATOM 884 N N . LEU A 1 113 ? -7.056 -0.275 -14.235 1.00 96.62 113 LEU A N 1
ATOM 885 C CA . LEU A 1 113 ? -6.527 -1.527 -14.773 1.00 96.62 113 LEU A CA 1
ATOM 886 C C . LEU A 1 113 ? -5.215 -1.905 -14.059 1.00 96.62 113 LEU A C 1
ATOM 888 O O . LEU A 1 113 ? -4.441 -1.007 -13.715 1.00 96.62 113 LEU A O 1
ATOM 892 N N . PRO A 1 114 ? -4.882 -3.202 -13.914 1.00 97.88 114 PRO A N 1
ATOM 893 C CA . PRO A 1 114 ? -3.649 -3.634 -13.250 1.00 97.88 114 PRO A CA 1
ATOM 894 C C . PRO A 1 114 ? -2.366 -2.976 -13.790 1.00 97.88 114 PRO A C 1
ATOM 896 O O . PRO A 1 114 ? -1.515 -2.560 -13.007 1.00 97.88 114 PRO A O 1
ATOM 899 N N . ALA A 1 115 ? -2.242 -2.795 -15.112 1.00 97.69 115 ALA A N 1
ATOM 900 C CA . ALA A 1 115 ? -1.105 -2.089 -15.716 1.00 97.69 115 ALA A CA 1
ATOM 901 C C . ALA A 1 115 ? -0.973 -0.638 -15.214 1.00 97.69 115 ALA A C 1
ATOM 903 O O . ALA A 1 115 ? 0.117 -0.184 -14.864 1.00 97.69 115 ALA A O 1
ATOM 904 N N . GLN A 1 116 ? -2.093 0.088 -15.160 1.00 97.62 116 GLN A N 1
ATOM 905 C CA . GLN A 1 116 ? -2.143 1.468 -14.672 1.00 97.62 116 GLN A CA 1
ATOM 906 C C . GLN A 1 116 ? -1.856 1.522 -13.172 1.00 97.62 116 GLN A C 1
ATOM 908 O O . GLN A 1 116 ? -1.111 2.388 -12.716 1.00 97.62 116 GLN A O 1
ATOM 913 N N . PHE A 1 117 ? -2.389 0.560 -12.417 1.00 97.88 117 PHE A N 1
ATOM 914 C CA . PHE A 1 117 ? -2.144 0.446 -10.990 1.00 97.88 117 PHE A CA 1
ATOM 915 C C . PHE A 1 117 ? -0.657 0.231 -10.682 1.00 97.88 117 PHE A C 1
ATOM 917 O O . PHE A 1 117 ? -0.109 0.897 -9.808 1.00 97.88 117 PHE A O 1
ATOM 924 N N . ALA A 1 118 ? 0.028 -0.643 -11.424 1.00 97.88 118 ALA A N 1
ATOM 925 C CA . ALA A 1 118 ? 1.460 -0.887 -11.250 1.00 97.88 118 ALA A CA 1
ATOM 926 C C . ALA A 1 118 ? 2.296 0.387 -11.474 1.00 97.88 118 ALA A C 1
ATOM 928 O O . ALA A 1 118 ? 3.173 0.708 -10.669 1.00 97.88 118 ALA A O 1
ATOM 929 N N . LEU A 1 119 ? 1.978 1.157 -12.521 1.00 97.19 119 LEU A N 1
ATOM 930 C CA . LEU A 1 119 ? 2.605 2.458 -12.776 1.00 97.19 119 LEU A CA 1
ATOM 931 C C . LEU A 1 119 ? 2.335 3.435 -11.625 1.00 97.19 119 LEU A C 1
ATOM 933 O O . LEU A 1 119 ? 3.267 4.045 -11.093 1.00 97.19 119 LEU A O 1
ATOM 937 N N . ARG A 1 120 ? 1.079 3.524 -11.177 1.00 97.00 120 ARG A N 1
ATOM 938 C CA . ARG A 1 120 ? 0.690 4.386 -10.058 1.00 97.00 120 ARG A CA 1
ATOM 939 C C . ARG A 1 120 ? 1.385 3.992 -8.755 1.00 97.00 120 ARG A C 1
ATOM 941 O O . ARG A 1 120 ? 1.758 4.863 -7.971 1.00 97.00 120 ARG A O 1
ATOM 948 N N . LEU A 1 121 ? 1.612 2.703 -8.529 1.00 96.19 121 LEU A N 1
ATOM 949 C CA . LEU A 1 121 ? 2.326 2.195 -7.363 1.00 96.19 121 LEU A CA 1
ATOM 950 C C . LEU A 1 121 ? 3.799 2.641 -7.364 1.00 96.19 121 LEU A C 1
ATOM 952 O O . LEU A 1 121 ? 4.309 3.090 -6.332 1.00 96.19 121 LEU A O 1
ATOM 956 N N . CYS A 1 122 ? 4.468 2.611 -8.522 1.00 96.12 122 CYS A N 1
ATOM 957 C CA . CYS A 1 122 ? 5.809 3.182 -8.700 1.00 96.12 122 CYS A CA 1
ATOM 958 C C . CYS A 1 122 ? 5.842 4.695 -8.428 1.00 96.12 122 CYS A C 1
ATOM 960 O O . CYS A 1 122 ? 6.752 5.186 -7.746 1.00 96.12 122 CYS A O 1
ATOM 962 N N . GLU A 1 123 ? 4.862 5.444 -8.937 1.00 94.88 123 GLU A N 1
ATOM 963 C CA . GLU A 1 123 ? 4.738 6.889 -8.706 1.00 94.88 123 GLU A CA 1
ATOM 964 C C . GLU A 1 123 ? 4.533 7.205 -7.223 1.00 94.88 123 GLU A C 1
ATOM 966 O O . GLU A 1 123 ? 5.262 8.025 -6.658 1.00 94.88 123 GLU A O 1
ATOM 971 N N . HIS A 1 124 ? 3.595 6.508 -6.576 1.00 94.75 124 HIS A N 1
ATOM 972 C CA . HIS A 1 124 ? 3.313 6.652 -5.152 1.00 94.75 124 HIS A CA 1
ATOM 973 C C . HIS A 1 124 ? 4.571 6.383 -4.323 1.00 94.75 124 HIS A C 1
ATOM 975 O O . HIS A 1 124 ? 4.947 7.194 -3.474 1.00 94.75 124 HIS A O 1
ATOM 981 N N . HIS A 1 125 ? 5.289 5.295 -4.617 1.00 93.12 125 HIS A N 1
ATOM 982 C CA . HIS A 1 125 ? 6.547 4.989 -3.947 1.00 93.12 125 HIS A CA 1
ATOM 983 C C . HIS A 1 125 ? 7.588 6.103 -4.122 1.00 93.12 125 HIS A C 1
ATOM 985 O O . HIS A 1 125 ? 8.246 6.503 -3.159 1.00 93.12 125 HIS A O 1
ATOM 991 N N . THR A 1 126 ? 7.731 6.619 -5.342 1.00 92.75 126 THR A N 1
ATOM 992 C CA . THR A 1 126 ? 8.655 7.716 -5.647 1.00 92.75 126 THR A CA 1
ATOM 993 C C . THR A 1 126 ? 8.301 8.969 -4.848 1.00 92.75 126 THR A C 1
ATOM 995 O O . THR A 1 126 ? 9.186 9.578 -4.245 1.00 92.75 126 THR A O 1
ATOM 998 N N . GLY A 1 127 ? 7.015 9.324 -4.780 1.00 91.69 127 GLY A N 1
ATOM 999 C CA . GLY A 1 127 ? 6.516 10.434 -3.967 1.00 91.69 127 GLY A CA 1
ATOM 1000 C C . GLY A 1 127 ? 6.833 10.253 -2.482 1.00 91.69 127 GLY A C 1
ATOM 1001 O O . GLY A 1 127 ? 7.432 11.135 -1.865 1.00 91.69 127 GLY A O 1
ATOM 1002 N N . VAL A 1 128 ? 6.537 9.071 -1.929 1.00 89.62 128 VAL A N 1
ATOM 1003 C CA . VAL A 1 128 ? 6.827 8.730 -0.527 1.00 89.62 128 VAL A CA 1
ATOM 1004 C C . VAL A 1 128 ? 8.322 8.826 -0.218 1.00 89.62 128 VAL A C 1
ATOM 1006 O O . VAL A 1 128 ? 8.691 9.339 0.834 1.00 89.62 128 VAL A O 1
ATOM 1009 N N . GLN A 1 129 ? 9.210 8.352 -1.097 1.00 89.50 129 GLN A N 1
ATOM 1010 C CA . GLN A 1 129 ? 10.655 8.436 -0.846 1.00 89.50 129 GLN A CA 1
ATOM 1011 C C . GLN A 1 129 ? 11.191 9.864 -0.940 1.00 89.50 129 GLN A C 1
ATOM 1013 O O . GLN A 1 129 ? 12.038 10.246 -0.127 1.00 89.50 129 GLN A O 1
ATOM 1018 N N . ARG A 1 130 ? 10.680 10.674 -1.873 1.00 88.19 130 ARG A N 1
ATOM 1019 C CA . ARG A 1 130 ? 11.043 12.095 -1.986 1.00 88.19 130 ARG A CA 1
ATOM 1020 C C . ARG A 1 130 ? 10.664 12.880 -0.731 1.00 88.19 130 ARG A C 1
ATOM 1022 O O . ARG A 1 130 ? 11.455 13.696 -0.281 1.00 88.19 130 ARG A O 1
ATOM 1029 N N . ALA A 1 131 ? 9.522 12.573 -0.118 1.00 86.56 131 ALA A N 1
ATOM 1030 C CA . ALA A 1 131 ? 9.051 13.254 1.089 1.00 86.56 131 ALA A CA 1
ATOM 1031 C C . ALA A 1 131 ? 9.837 12.911 2.378 1.00 86.56 131 ALA A C 1
ATOM 1033 O O . ALA A 1 131 ? 9.655 13.575 3.394 1.00 86.56 131 ALA A O 1
ATOM 1034 N N . LYS A 1 132 ? 10.708 11.886 2.380 1.00 80.88 132 LYS A N 1
ATOM 1035 C CA . LYS A 1 132 ? 11.384 11.402 3.605 1.00 80.88 132 LYS A CA 1
ATOM 1036 C C . LYS A 1 132 ? 12.567 12.248 4.091 1.00 80.88 132 LYS A C 1
ATOM 1038 O O . LYS A 1 132 ? 13.015 12.032 5.215 1.00 80.88 132 LYS A O 1
ATOM 1043 N N . SER A 1 133 ? 13.130 13.144 3.284 1.00 75.12 133 SER A N 1
ATOM 1044 C CA . SER A 1 133 ? 14.223 14.035 3.706 1.00 75.12 133 SER A CA 1
ATOM 1045 C C . SER A 1 133 ? 14.342 15.244 2.778 1.00 75.12 133 SER A C 1
ATOM 1047 O O . SER A 1 133 ? 13.839 15.208 1.660 1.00 75.12 133 SER A O 1
ATOM 1049 N N . ALA A 1 134 ? 15.065 16.289 3.203 1.00 69.00 134 ALA A N 1
ATOM 1050 C CA . ALA A 1 134 ? 15.328 17.471 2.369 1.00 69.00 134 ALA A CA 1
ATOM 1051 C C . ALA A 1 134 ? 16.026 17.134 1.033 1.00 69.00 134 ALA A C 1
ATOM 1053 O O . ALA A 1 134 ? 15.824 17.826 0.042 1.00 69.00 134 ALA A O 1
ATOM 1054 N N . ALA A 1 135 ? 16.816 16.054 0.999 1.00 75.06 135 ALA A N 1
ATOM 1055 C CA . ALA A 1 135 ? 17.469 15.542 -0.210 1.00 75.06 135 ALA A CA 1
ATOM 1056 C C . ALA A 1 135 ? 16.677 14.416 -0.915 1.00 75.06 135 ALA A C 1
ATOM 1058 O O . ALA A 1 135 ? 17.087 13.951 -1.978 1.00 75.06 135 ALA A O 1
ATOM 1059 N N . GLY A 1 136 ? 15.566 13.957 -0.328 1.00 75.25 136 GLY A N 1
ATOM 1060 C CA . GLY A 1 136 ? 14.864 12.731 -0.703 1.00 75.25 136 GLY A CA 1
ATOM 1061 C C . GLY A 1 136 ? 15.654 11.456 -0.376 1.00 75.25 136 GLY A C 1
ATOM 1062 O O . GLY A 1 136 ? 16.886 11.428 -0.352 1.00 75.25 136 GLY A O 1
ATOM 1063 N N . LYS A 1 137 ? 14.947 10.350 -0.125 1.00 83.50 137 LYS A N 1
ATOM 1064 C CA . LYS A 1 137 ? 15.557 9.013 -0.163 1.00 83.50 137 LYS A CA 1
ATOM 1065 C C . LYS A 1 137 ? 15.485 8.460 -1.581 1.00 83.50 137 LYS A C 1
ATOM 1067 O O . LYS A 1 137 ? 14.580 8.771 -2.352 1.00 83.50 137 LYS A O 1
ATOM 1072 N N . ARG A 1 138 ? 16.459 7.624 -1.924 1.00 85.00 138 ARG A N 1
ATOM 1073 C CA . ARG A 1 138 ? 16.464 6.900 -3.195 1.00 85.00 138 ARG A CA 1
ATOM 1074 C C . ARG A 1 138 ? 15.371 5.827 -3.198 1.00 85.00 138 ARG A C 1
ATOM 1076 O O . ARG A 1 138 ? 15.146 5.158 -2.191 1.00 85.00 138 ARG A O 1
ATOM 1083 N N . THR A 1 139 ? 14.707 5.680 -4.337 1.00 90.19 139 THR A N 1
ATOM 1084 C CA . THR A 1 139 ? 13.809 4.562 -4.640 1.00 90.19 139 THR A CA 1
ATOM 1085 C C . THR A 1 139 ? 14.607 3.264 -4.771 1.00 90.19 139 THR A C 1
ATOM 1087 O O . THR A 1 139 ? 15.813 3.287 -5.027 1.00 90.19 139 THR A O 1
ATOM 1090 N N . TRP A 1 140 ? 13.940 2.122 -4.604 1.00 90.00 140 TRP A N 1
ATOM 1091 C CA . TRP A 1 140 ? 14.543 0.795 -4.815 1.00 90.00 140 TRP A CA 1
ATOM 1092 C C . TRP A 1 140 ? 14.758 0.455 -6.293 1.00 90.00 140 TRP A C 1
ATOM 1094 O O . TRP A 1 140 ? 15.473 -0.495 -6.605 1.00 90.00 140 TRP A O 1
ATOM 1104 N N . PHE A 1 141 ? 14.178 1.245 -7.195 1.00 93.56 141 PHE A N 1
ATOM 1105 C CA . PHE A 1 141 ? 14.372 1.128 -8.631 1.00 93.56 141 PHE A CA 1
ATOM 1106 C C . PHE A 1 141 ? 14.930 2.414 -9.240 1.00 93.56 141 PHE A C 1
ATOM 1108 O O . PHE A 1 141 ? 14.793 3.501 -8.669 1.00 93.56 141 PHE A O 1
ATOM 1115 N N . ASP A 1 142 ? 15.520 2.283 -10.421 1.00 92.44 142 ASP A N 1
ATOM 1116 C CA . ASP A 1 142 ? 15.858 3.381 -11.318 1.00 92.44 142 ASP A CA 1
ATOM 1117 C C . ASP A 1 142 ? 14.874 3.401 -12.498 1.00 92.44 142 ASP A C 1
ATOM 1119 O O . ASP A 1 142 ? 14.660 2.358 -13.123 1.00 92.44 142 ASP A O 1
ATOM 1123 N N . PRO A 1 143 ? 14.232 4.544 -12.801 1.00 93.06 143 PRO A N 1
ATOM 1124 C CA . PRO A 1 143 ? 13.402 4.664 -13.991 1.00 93.06 143 PRO A CA 1
ATOM 1125 C C . PRO A 1 143 ? 14.292 4.702 -15.239 1.00 93.06 143 PRO A C 1
ATOM 1127 O O . PRO A 1 143 ? 15.265 5.452 -15.283 1.00 93.06 143 PRO A O 1
ATOM 1130 N N . LEU A 1 144 ? 13.937 3.926 -16.263 1.00 92.19 144 LEU A N 1
ATOM 1131 C CA . LEU A 1 144 ? 14.657 3.880 -17.544 1.00 92.19 144 LEU A CA 1
ATOM 1132 C C . LEU A 1 144 ? 13.946 4.651 -18.670 1.00 92.19 144 LEU A C 1
ATOM 1134 O O . LEU A 1 144 ? 14.445 4.702 -19.789 1.00 92.19 144 LEU A O 1
ATOM 1138 N N . GLY A 1 145 ? 12.795 5.264 -18.375 1.00 89.12 145 GLY A N 1
ATOM 1139 C CA . GLY A 1 145 ? 11.911 5.872 -19.373 1.00 89.12 145 GLY A CA 1
ATOM 1140 C C . GLY A 1 145 ? 10.825 4.906 -19.853 1.00 89.12 145 GLY A C 1
ATOM 1141 O O . GLY A 1 145 ? 10.887 3.709 -19.582 1.00 89.12 145 GLY A O 1
ATOM 1142 N N . GLU A 1 146 ? 9.787 5.445 -20.500 1.00 89.94 146 GLU A N 1
ATOM 1143 C CA . GLU A 1 146 ? 8.697 4.665 -21.126 1.00 89.94 146 GLU A CA 1
ATOM 1144 C C . GLU A 1 146 ? 8.008 3.649 -20.188 1.00 89.94 146 GLU A C 1
ATOM 1146 O O . GLU A 1 146 ? 7.586 2.573 -20.599 1.00 89.94 146 GLU A O 1
ATOM 1151 N N . GLY A 1 147 ? 7.910 3.971 -18.893 1.00 92.88 147 GLY A N 1
ATOM 1152 C CA . GLY A 1 147 ? 7.303 3.078 -17.899 1.00 92.88 147 GLY A CA 1
ATOM 1153 C C . GLY A 1 147 ? 8.144 1.840 -17.568 1.00 92.88 147 GLY A C 1
ATOM 1154 O O . GLY A 1 147 ? 7.610 0.867 -17.036 1.00 92.88 147 GLY A O 1
ATOM 1155 N N . ARG A 1 148 ? 9.447 1.854 -17.872 1.00 95.88 148 ARG A N 1
ATOM 1156 C CA . ARG A 1 148 ? 10.384 0.775 -17.542 1.00 95.88 148 ARG A CA 1
ATOM 1157 C C . ARG A 1 148 ? 11.204 1.108 -16.299 1.00 95.88 148 ARG A C 1
ATOM 1159 O O . ARG A 1 148 ? 11.577 2.265 -16.079 1.00 95.88 148 ARG A O 1
ATOM 1166 N N . ILE A 1 149 ? 11.506 0.089 -15.498 1.00 95.94 149 ILE A N 1
ATOM 1167 C CA . ILE A 1 149 ? 12.287 0.222 -14.261 1.00 95.94 149 ILE A CA 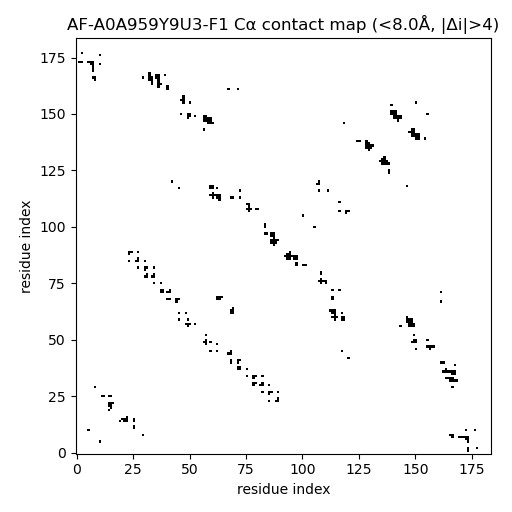1
ATOM 1168 C C . ILE A 1 149 ? 13.392 -0.832 -14.165 1.00 95.94 149 ILE A C 1
ATOM 1170 O O . ILE A 1 149 ? 13.258 -1.938 -14.684 1.00 95.94 149 ILE A O 1
ATOM 1174 N N . HIS A 1 150 ? 14.472 -0.507 -13.459 1.00 94.06 150 HIS A N 1
ATOM 1175 C CA . HIS A 1 150 ? 15.521 -1.455 -13.083 1.00 94.06 150 HIS A CA 1
ATOM 1176 C C . HIS A 1 150 ? 15.659 -1.531 -11.563 1.00 94.06 150 HIS A C 1
ATOM 1178 O O . HIS A 1 150 ? 15.740 -0.497 -10.901 1.00 94.06 150 HIS A O 1
ATOM 1184 N N . ILE A 1 151 ? 15.710 -2.740 -11.000 1.00 92.31 151 ILE A N 1
ATOM 1185 C CA . ILE A 1 151 ? 15.848 -2.936 -9.552 1.00 92.31 151 ILE A CA 1
ATOM 1186 C C . ILE A 1 151 ? 17.301 -2.816 -9.133 1.00 92.31 151 ILE A C 1
ATOM 1188 O O . ILE A 1 151 ? 18.184 -3.499 -9.646 1.00 92.31 151 ILE A O 1
ATOM 1192 N N . ARG A 1 152 ? 17.552 -1.986 -8.126 1.00 89.88 152 ARG A N 1
ATOM 1193 C CA . ARG A 1 152 ? 18.890 -1.814 -7.567 1.00 89.88 152 ARG A CA 1
ATOM 1194 C C . ARG A 1 152 ? 19.300 -3.064 -6.796 1.00 89.88 152 ARG A C 1
ATOM 1196 O O . ARG A 1 152 ? 18.556 -3.542 -5.944 1.00 89.88 152 ARG A O 1
ATOM 1203 N N . ALA A 1 153 ? 20.524 -3.539 -7.030 1.00 84.88 153 ALA A N 1
ATOM 1204 C CA . ALA A 1 153 ? 21.026 -4.801 -6.476 1.00 84.88 153 ALA A CA 1
ATOM 1205 C C . ALA A 1 153 ? 20.862 -4.932 -4.947 1.00 84.88 153 ALA A C 1
ATOM 1207 O O . ALA A 1 153 ? 20.499 -5.996 -4.461 1.00 84.88 153 ALA A O 1
ATOM 1208 N N . GLY A 1 154 ? 21.062 -3.842 -4.195 1.00 84.44 154 GLY A N 1
ATOM 1209 C CA . GLY A 1 154 ? 20.952 -3.838 -2.730 1.00 84.44 154 GLY A CA 1
ATOM 1210 C C . GLY A 1 154 ? 19.528 -3.919 -2.168 1.00 84.44 154 GLY A C 1
ATOM 1211 O O . GLY A 1 154 ? 19.374 -3.953 -0.953 1.00 84.44 154 GLY A O 1
ATOM 1212 N N . TYR A 1 155 ? 18.500 -3.915 -3.019 1.00 84.88 155 TYR A N 1
ATOM 1213 C CA . TYR A 1 155 ? 17.104 -4.024 -2.594 1.00 84.88 155 TYR A CA 1
ATOM 1214 C C . TYR A 1 155 ? 16.484 -5.381 -2.915 1.00 84.88 155 TYR A C 1
ATOM 1216 O O . TYR A 1 155 ? 15.331 -5.587 -2.561 1.00 84.88 155 TYR A O 1
ATOM 1224 N N . ARG A 1 156 ? 17.213 -6.288 -3.579 1.00 85.31 156 ARG A N 1
ATOM 1225 C CA . ARG A 1 156 ? 16.697 -7.600 -3.983 1.00 85.31 156 ARG A CA 1
ATOM 1226 C C . ARG A 1 156 ? 16.077 -8.355 -2.804 1.00 85.31 156 ARG A C 1
ATOM 1228 O O . ARG A 1 156 ? 16.634 -8.353 -1.707 1.00 85.31 156 ARG A O 1
ATOM 1235 N N . VAL A 1 157 ? 14.925 -8.978 -3.041 1.00 86.62 157 VAL A N 1
ATOM 1236 C CA . VAL A 1 157 ? 14.177 -9.736 -2.029 1.00 86.62 157 VAL A CA 1
ATOM 1237 C C . VAL A 1 157 ? 13.881 -11.135 -2.533 1.00 86.62 157 VAL A C 1
ATOM 1239 O O . VAL A 1 157 ? 13.630 -11.329 -3.724 1.00 86.62 157 VAL A O 1
ATOM 1242 N N . GLU A 1 158 ? 13.845 -12.079 -1.598 1.00 89.06 158 GLU A N 1
ATOM 1243 C CA . GLU A 1 158 ? 13.375 -13.432 -1.865 1.00 89.06 158 GLU A CA 1
ATOM 1244 C C . GLU A 1 158 ? 11.877 -13.430 -2.211 1.00 89.06 158 GLU A C 1
ATOM 1246 O O . GLU A 1 158 ? 11.085 -12.721 -1.565 1.00 89.06 158 GLU A O 1
ATOM 1251 N N . PRO A 1 159 ? 11.450 -14.225 -3.205 1.00 90.19 159 PRO A N 1
ATOM 1252 C CA . PRO A 1 159 ? 10.040 -14.456 -3.455 1.00 90.19 159 PRO A CA 1
ATOM 1253 C C . PRO A 1 159 ? 9.344 -15.025 -2.211 1.00 90.19 159 PRO A C 1
ATOM 1255 O O . PRO A 1 159 ? 9.858 -15.897 -1.516 1.00 90.19 159 PRO A O 1
ATOM 1258 N N . ARG A 1 160 ? 8.132 -14.543 -1.943 1.00 92.94 160 ARG A N 1
ATOM 1259 C CA . ARG A 1 160 ? 7.194 -15.130 -0.974 1.00 92.94 160 ARG A CA 1
ATOM 1260 C C . ARG A 1 160 ? 5.837 -15.246 -1.636 1.00 92.94 160 ARG A C 1
ATOM 1262 O O . ARG A 1 160 ? 5.612 -14.576 -2.637 1.00 92.94 160 ARG A O 1
ATOM 1269 N N . GLU A 1 161 ? 4.924 -16.014 -1.063 1.00 92.81 161 GLU A N 1
ATOM 1270 C CA . GLU A 1 161 ? 3.515 -16.044 -1.473 1.00 92.81 161 GLU A CA 1
ATOM 1271 C C . GLU A 1 161 ? 2.749 -14.800 -0.988 1.00 92.81 161 GLU A C 1
ATOM 1273 O O . GLU A 1 161 ? 3.210 -14.055 -0.103 1.00 92.81 161 GLU A O 1
ATOM 1278 N N . ASN A 1 162 ? 1.600 -14.541 -1.623 1.00 93.44 162 ASN A N 1
ATOM 1279 C CA . ASN A 1 162 ? 0.641 -13.544 -1.155 1.00 93.44 162 ASN A CA 1
ATOM 1280 C C . ASN A 1 162 ? 0.115 -13.992 0.210 1.00 93.44 162 ASN A C 1
ATOM 1282 O O . ASN A 1 162 ? 0.084 -15.180 0.526 1.00 93.44 162 ASN A O 1
ATOM 1286 N N . ARG A 1 163 ? -0.258 -13.038 1.056 1.00 93.50 163 ARG A N 1
ATOM 1287 C CA . ARG A 1 163 ? -0.752 -13.315 2.408 1.00 93.50 163 ARG A CA 1
ATOM 1288 C C . ARG A 1 163 ? -2.118 -12.660 2.604 1.00 93.50 163 ARG A C 1
ATOM 1290 O O . ARG A 1 163 ? -2.261 -11.844 3.520 1.00 93.50 163 ARG A O 1
ATOM 1297 N N . PRO A 1 164 ? -3.113 -12.974 1.752 1.00 89.25 164 PRO A N 1
ATOM 1298 C CA . PRO A 1 164 ? -4.447 -12.411 1.897 1.00 89.25 164 PRO A CA 1
ATOM 1299 C C . PRO A 1 164 ? -4.996 -12.728 3.293 1.00 89.25 164 PRO A C 1
ATOM 1301 O O . PRO A 1 164 ? -4.723 -13.782 3.864 1.00 89.25 164 PRO A O 1
ATOM 1304 N N . GLY A 1 165 ? -5.718 -11.771 3.874 1.00 85.81 165 GLY A N 1
ATOM 1305 C CA . GLY A 1 165 ? -6.275 -11.910 5.222 1.00 85.81 165 GLY A CA 1
ATOM 1306 C C . GLY A 1 165 ? -5.259 -11.823 6.366 1.00 85.81 165 GLY A C 1
ATOM 1307 O O . GLY A 1 165 ? -5.662 -11.952 7.515 1.00 85.81 165 GLY A O 1
ATOM 1308 N N . ARG A 1 166 ? -3.967 -11.583 6.092 1.00 91.44 166 ARG A N 1
ATOM 1309 C CA . ARG A 1 166 ? -2.968 -11.294 7.130 1.00 91.44 166 ARG A CA 1
ATOM 1310 C C . ARG A 1 166 ? -2.720 -9.802 7.278 1.00 91.44 166 ARG A C 1
ATOM 1312 O O . ARG A 1 166 ? -2.518 -9.109 6.280 1.00 91.44 166 ARG A O 1
ATOM 1319 N N . TYR A 1 167 ? -2.602 -9.326 8.505 1.00 92.56 167 TYR A N 1
ATOM 1320 C CA . TYR A 1 167 ? -2.155 -7.979 8.814 1.00 92.56 167 TYR A CA 1
ATOM 1321 C C . TYR A 1 167 ? -0.726 -7.756 8.330 1.00 92.56 167 TYR A C 1
ATOM 1323 O O . TYR A 1 167 ? 0.123 -8.653 8.322 1.00 92.56 167 TYR A O 1
ATOM 1331 N N . VAL A 1 168 ? -0.479 -6.549 7.841 1.00 89.75 168 VAL A N 1
ATOM 1332 C CA . VAL A 1 168 ? 0.836 -6.018 7.482 1.00 89.75 168 VAL A CA 1
ATOM 1333 C C . VAL A 1 168 ? 1.579 -5.596 8.736 1.00 89.75 168 VAL A C 1
ATOM 1335 O O . VAL A 1 168 ? 2.768 -5.889 8.871 1.00 89.75 168 VAL A O 1
ATOM 1338 N N . HIS A 1 169 ? 0.883 -4.926 9.651 1.00 87.56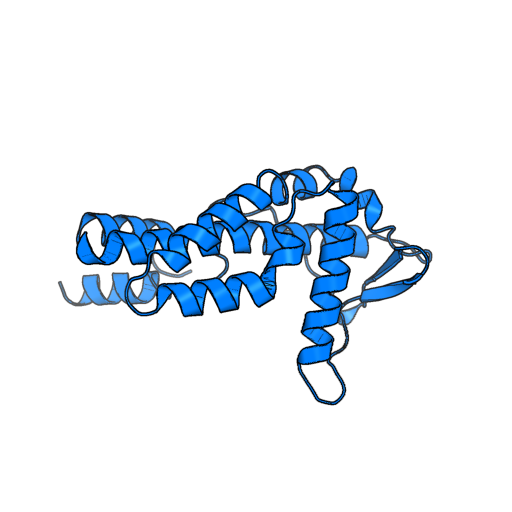 169 HIS A N 1
ATOM 1339 C CA . HIS A 1 169 ? 1.484 -4.377 10.856 1.00 87.56 169 HIS A CA 1
ATOM 1340 C C . HIS A 1 169 ? 1.371 -5.359 12.021 1.00 87.56 169 HIS A C 1
ATOM 1342 O O . HIS A 1 169 ? 0.391 -6.084 12.160 1.00 87.56 169 HIS A O 1
ATOM 1348 N N . ALA A 1 170 ? 2.399 -5.373 12.870 1.00 78.31 170 ALA A N 1
ATOM 1349 C CA . ALA A 1 170 ? 2.377 -6.147 14.102 1.00 78.31 170 ALA A CA 1
ATOM 1350 C C . ALA A 1 170 ? 1.678 -5.340 15.200 1.00 78.31 170 ALA A C 1
ATOM 1352 O O . ALA A 1 170 ? 2.145 -4.256 15.562 1.00 78.31 170 ALA A O 1
ATOM 1353 N N . TYR A 1 171 ? 0.625 -5.904 15.783 1.00 74.38 171 TYR A N 1
ATOM 1354 C CA . TYR A 1 171 ? -0.128 -5.295 16.885 1.00 74.38 171 TYR A CA 1
ATOM 1355 C C . TYR A 1 171 ? 0.293 -5.833 18.254 1.00 74.38 171 TYR A C 1
ATOM 1357 O O . TYR A 1 171 ? -0.236 -5.420 19.281 1.00 74.38 171 TYR A O 1
ATOM 1365 N N . ARG A 1 172 ? 1.312 -6.707 18.281 1.00 70.12 172 ARG A N 1
ATOM 1366 C CA . ARG A 1 172 ? 1.819 -7.365 19.497 1.00 70.12 172 ARG A CA 1
ATOM 1367 C C . ARG A 1 172 ? 0.711 -8.121 20.245 1.00 70.12 172 ARG A C 1
ATOM 1369 O O . ARG A 1 172 ? 0.796 -8.254 21.466 1.00 70.12 172 ARG A O 1
ATOM 1376 N N . GLY A 1 173 ? -0.269 -8.667 19.525 1.00 69.62 173 GLY A N 1
ATOM 1377 C CA . GLY A 1 173 ? -1.360 -9.436 20.111 1.00 69.62 173 GLY A CA 1
ATOM 1378 C C . GLY A 1 173 ? -0.856 -10.668 20.853 1.00 69.62 173 GLY A C 1
ATOM 1379 O O . GLY A 1 173 ? -1.217 -10.876 22.004 1.00 69.62 173 GLY A O 1
ATOM 1380 N N . ALA A 1 174 ? 0.079 -11.419 20.264 1.00 65.25 174 ALA A N 1
ATOM 1381 C CA . ALA A 1 174 ? 0.679 -12.595 20.907 1.00 65.25 174 ALA A CA 1
ATOM 1382 C C . ALA A 1 174 ? 1.349 -12.294 22.274 1.00 65.25 174 ALA A C 1
ATOM 1384 O O . ALA A 1 174 ? 1.061 -12.998 23.243 1.00 65.25 174 ALA A O 1
ATOM 1385 N N . PRO A 1 175 ? 2.212 -11.265 22.416 1.00 69.12 175 PRO A N 1
ATOM 1386 C CA . PRO A 1 175 ? 2.709 -10.840 23.726 1.00 69.12 175 PRO A CA 1
ATOM 1387 C C . PRO A 1 175 ? 1.617 -10.475 24.743 1.00 69.12 175 PRO A C 1
ATOM 1389 O O . PRO A 1 175 ? 1.754 -10.827 25.911 1.00 69.12 175 PRO A O 1
ATOM 1392 N N . ILE A 1 176 ? 0.550 -9.792 24.318 1.00 66.62 176 ILE A N 1
ATOM 1393 C CA . ILE A 1 176 ? -0.556 -9.381 25.201 1.00 66.62 176 ILE A CA 1
ATOM 1394 C C . ILE A 1 176 ? -1.382 -10.596 25.635 1.00 66.62 176 ILE A C 1
ATOM 1396 O O . ILE A 1 176 ? -1.634 -10.766 26.824 1.00 66.62 176 ILE A O 1
ATOM 1400 N N . ALA A 1 177 ? -1.742 -11.473 24.699 1.00 68.12 177 ALA A N 1
ATOM 1401 C CA . ALA A 1 177 ? -2.486 -12.698 24.976 1.00 68.12 177 ALA A CA 1
ATOM 1402 C C . ALA A 1 177 ? -1.726 -13.607 25.952 1.00 68.12 177 ALA A C 1
ATOM 1404 O O . ALA A 1 177 ? -2.306 -14.116 26.908 1.00 68.12 177 ALA A O 1
ATOM 1405 N N . ARG A 1 178 ? -0.407 -13.744 25.766 1.00 70.12 178 ARG A N 1
ATOM 1406 C CA . ARG A 1 178 ? 0.443 -14.496 26.692 1.00 70.12 178 ARG A CA 1
ATOM 1407 C C . ARG A 1 178 ? 0.488 -13.860 28.079 1.00 70.12 178 ARG A C 1
ATOM 1409 O O . ARG A 1 178 ? 0.381 -14.568 29.066 1.00 70.12 178 ARG A O 1
ATOM 1416 N N . PHE A 1 179 ? 0.612 -12.537 28.158 1.00 70.81 179 PHE A N 1
ATOM 1417 C CA . PHE A 1 179 ? 0.592 -11.835 29.440 1.00 70.81 179 PHE A CA 1
ATOM 1418 C C . PHE A 1 179 ? -0.725 -12.052 30.196 1.00 70.81 179 PHE A C 1
ATOM 1420 O O . PHE A 1 179 ? -0.701 -12.254 31.403 1.00 70.81 179 PHE A O 1
ATOM 1427 N N . ILE A 1 180 ? -1.862 -12.054 29.494 1.00 71.88 180 ILE A N 1
ATOM 1428 C CA . ILE A 1 180 ? -3.168 -12.354 30.096 1.00 71.88 180 ILE A CA 1
ATOM 1429 C C . ILE A 1 180 ? -3.202 -13.793 30.631 1.00 71.88 180 ILE A C 1
ATOM 1431 O O . ILE A 1 180 ? -3.615 -13.992 31.768 1.00 71.88 180 ILE A O 1
ATOM 1435 N N . GLN A 1 181 ? -2.721 -14.772 29.854 1.00 75.44 181 GLN A N 1
ATOM 1436 C CA . GLN A 1 181 ? -2.624 -16.175 30.288 1.00 75.44 181 GLN A CA 1
ATOM 1437 C C . GLN A 1 181 ? -1.698 -16.361 31.496 1.00 75.44 181 GLN A C 1
ATOM 1439 O O . GLN A 1 181 ? -1.999 -17.149 32.383 1.00 75.44 181 GLN A O 1
ATOM 1444 N N . ASP A 1 182 ? -0.578 -15.639 31.546 1.00 75.25 182 ASP A N 1
ATOM 1445 C CA . ASP A 1 182 ? 0.370 -15.708 32.663 1.00 75.25 182 ASP A CA 1
ATOM 1446 C C . ASP A 1 182 ? -0.208 -15.091 33.961 1.00 75.25 182 ASP A C 1
ATOM 1448 O O . ASP A 1 182 ? 0.323 -15.334 35.046 1.00 75.25 182 ASP A O 1
ATOM 1452 N N . LEU A 1 183 ? -1.271 -14.279 33.867 1.00 71.62 183 LEU A N 1
ATOM 1453 C CA . LEU A 1 183 ? -1.943 -13.631 35.002 1.00 71.62 183 LEU A CA 1
ATOM 1454 C C . LEU A 1 183 ? -3.214 -14.349 35.491 1.00 71.62 183 LEU A C 1
ATOM 1456 O O . LEU A 1 183 ? -3.736 -13.966 36.542 1.00 71.62 183 LEU A O 1
ATOM 1460 N N . SER A 1 184 ? -3.724 -15.330 34.742 1.00 62.78 184 SER A N 1
ATOM 1461 C CA . SER A 1 184 ? -4.911 -16.136 35.079 1.00 62.78 184 SER A CA 1
ATOM 1462 C C . SER A 1 184 ? -4.553 -17.414 35.826 1.00 62.78 184 SER A C 1
ATOM 1464 O O . SER A 1 184 ? -5.268 -17.738 36.800 1.00 62.78 184 SER A O 1
#

Sequence (184 aa):
AGPEGVTDEQLHEQLAEEYPQHAELVAAIQAYERFARGLEDAFHRLFVSAQEADVHGFPVAAMQDVPDFRECVDGLSERYTTTLSSLGDLGKFGSELQGLFHQRFHLLGEHMLPAQFALRLCEHHTGVQRAKSAAGKRTWFDPLGEGRIHIRAGYRVEPRENRPGRYVHAYRGAPIARFIQDLS

Secondary structure (DSSP, 8-state):
-PSS---HHHHHHHHHHH-GGGHHHHHHHHHHHHHHHHHHHHHHHHHHHHHT--TT-EEGGGGGG-HHHHHHHTTHHHHHHHHHHHHHTSGGGHHHHHHHHHHHHHHHHS---HHHHHHHHHHHHHHHHHTTSTT-PPPSEEEEETTEEEE-GGG--------TT--SS---HHHHHHHHHHH-

Mean predicted aligned error: 5.82 Å

Solvent-accessible surface area (backbone atoms only — not comparable to full-atom values): 10269 Å² total; per-residue (Å²): 137,77,84,87,85,63,50,58,65,58,50,42,54,50,47,27,71,77,38,59,93,43,30,63,61,44,50,20,50,52,30,43,29,55,35,48,28,26,51,53,42,29,51,50,41,54,50,48,61,28,60,74,39,63,97,82,35,22,54,38,51,58,44,55,76,35,67,76,34,42,61,27,56,56,65,34,33,56,33,35,52,49,23,44,49,38,28,40,68,44,71,96,54,3,63,60,51,24,48,56,49,42,76,73,41,46,88,72,29,53,88,66,55,52,27,57,45,44,48,50,50,53,50,51,50,48,53,57,26,41,71,71,40,101,84,35,47,82,61,63,51,46,79,74,55,96,63,19,32,36,59,42,79,94,60,72,70,83,86,74,80,79,59,85,94,42,68,71,70,88,78,58,41,55,65,52,56,50,53,53,61,77,71,108

Foldseek 3Di:
DFDDDDAPLNLLVVCCVVPVVCVLVSQLLLLVQLLVLLLVQLVLVLQQQQAPDDPVFDQLLCQLVVPQNCVSLVCSLVSLVSNLVSLLPPPPCSVVSSVVSCVLCVLLNDDDRSSVNSLVSVVSQQVVQQVPDPNGHDDQWDDPDPNGIHGDPVVDDDDDHRDRSHGPDDPCSSVVVVVVVVVD

Radius of gyration: 18.75 Å; Cα contacts (8 Å, |Δi|>4): 211; chains: 1; bounding box: 40×39×56 Å

pLDDT: mean 89.41, std 10.94, range [33.47, 98.31]